Protein AF-E1QR49-F1 (afdb_monomer_lite)

Organism: Vulcanisaeta distributa (strain DSM 14429 / JCM 11212 / NBRC 100878 / IC-017) (NCBI:txid572478)

Secondary structure (DSSP, 8-state):
-HHHHHHHHHHHHHHHHHHHHHHHHHHHHHHHHTTSS-HHHHHHHHHHHHHHHHHHHGGGGGGG---HHHHHHHHHHHHHHHHHHHHTT----HHHHHHHHHHHHHHHTT---TTHHHHHHHHHHHHHHHHHHHHHHHHHHHHHHTT-THHHHHHHHHHHHHHHHHHHHHIIIIIHHHHHHTTT-HHHHHHHHHHHHHHHHHHHHHHHHHHHHHS----HHHHHHHHHHHHHHHHHHHHTT----HHHHHHHHHHHHHHHTTTTT--HHHHHHHHHHHHHHHHHHHHHHHHHHHH-

Sequence (296 aa):
MAYTLVINYALAFLLSFLVSGNNLSANAGAAVGSRSIDYKYAVIIALLGYILGLWLQGTYMRANVVSGDVAMVAMAVTIVIFIVGESMRVPMSLTGSLYASLVGASLALGRMMGNAVFVLGYWLSLPIIVMLLSYILYKSLGALSRLSFRYVGIYRVLSILTVFLLSFSFGANNLGLLWALLNFSYKGLLLIIISSILGVLLIGWRTLYRLSTGLFTLGPLTSFTVQLFSFIAMEIGTIYSVPMPVTVTTSFGLVGVGAAHRFRIINLKYFNELILGFIVSIIIGLVFGYVLIRVI

Radius of gyration: 18.35 Å; chains: 1; bounding box: 49×33×56 Å

Structure (mmCIF, N/CA/C/O backbone):
data_AF-E1QR49-F1
#
_entry.id   AF-E1QR49-F1
#
loop_
_atom_site.group_PDB
_atom_site.id
_atom_site.type_symbol
_atom_site.label_atom_id
_atom_site.label_alt_id
_atom_site.label_comp_id
_atom_site.label_asym_id
_atom_site.label_entity_id
_atom_site.label_seq_id
_atom_site.pdbx_PDB_ins_code
_atom_site.Cartn_x
_atom_site.Cartn_y
_atom_site.Cartn_z
_atom_site.occupancy
_atom_site.B_iso_or_equiv
_atom_site.auth_seq_id
_atom_site.auth_comp_id
_atom_site.auth_asym_id
_atom_site.auth_atom_id
_atom_site.pdbx_PDB_model_num
ATOM 1 N N . MET A 1 1 ? -12.540 -4.187 26.904 1.00 60.25 1 MET A N 1
ATOM 2 C CA . MET A 1 1 ? -11.308 -3.426 26.578 1.00 60.25 1 MET A CA 1
ATOM 3 C C . MET A 1 1 ? -10.071 -4.308 26.394 1.00 60.25 1 MET A C 1
ATOM 5 O O . MET A 1 1 ? -9.472 -4.217 25.332 1.00 60.25 1 MET A O 1
ATOM 9 N N . ALA A 1 2 ? -9.680 -5.171 27.346 1.00 68.56 2 ALA A N 1
ATOM 10 C CA . ALA A 1 2 ? -8.466 -5.995 27.196 1.00 68.56 2 ALA A CA 1
ATOM 11 C C . ALA A 1 2 ? -8.554 -7.051 26.068 1.00 68.56 2 ALA A C 1
ATOM 13 O O . ALA A 1 2 ? -7.602 -7.213 25.309 1.00 68.56 2 ALA A O 1
ATOM 14 N N . TYR A 1 3 ? -9.706 -7.713 25.906 1.00 79.50 3 TYR A N 1
ATOM 15 C CA . TYR A 1 3 ? -9.907 -8.738 24.870 1.00 79.50 3 TYR A CA 1
ATOM 16 C C . TYR A 1 3 ? -9.809 -8.179 23.442 1.00 79.50 3 TYR A C 1
ATOM 18 O O . TYR A 1 3 ? -9.046 -8.708 22.638 1.00 79.50 3 TYR A O 1
ATOM 26 N N . THR A 1 4 ? -10.488 -7.062 23.148 1.00 86.69 4 THR A N 1
ATOM 27 C CA . THR A 1 4 ? -10.412 -6.371 21.846 1.00 86.69 4 THR A CA 1
ATOM 28 C C . THR A 1 4 ? -8.973 -6.004 21.483 1.00 86.69 4 THR A C 1
ATOM 30 O O . THR A 1 4 ? -8.562 -6.143 20.335 1.00 86.69 4 THR A O 1
ATOM 33 N N . LEU A 1 5 ? -8.175 -5.574 22.467 1.00 90.44 5 LEU A N 1
ATOM 34 C CA . LEU A 1 5 ? -6.773 -5.232 22.245 1.00 90.44 5 LEU A CA 1
ATOM 35 C C . LEU A 1 5 ? -5.961 -6.457 21.808 1.00 90.44 5 LEU A C 1
ATOM 37 O O . LEU A 1 5 ? -5.257 -6.387 20.807 1.00 90.44 5 LEU A O 1
ATOM 41 N N . VAL A 1 6 ? -6.072 -7.581 22.521 1.00 94.06 6 VAL A N 1
ATOM 42 C CA . VAL A 1 6 ? -5.343 -8.815 22.176 1.00 94.06 6 VAL A CA 1
ATOM 43 C C . VAL A 1 6 ? -5.749 -9.323 20.790 1.00 94.06 6 VAL A C 1
ATOM 45 O O . VAL A 1 6 ? -4.881 -9.655 19.982 1.00 94.06 6 VAL A O 1
ATOM 48 N N . ILE A 1 7 ? -7.051 -9.311 20.485 1.00 96.25 7 ILE A N 1
ATOM 49 C CA . ILE A 1 7 ? -7.573 -9.711 19.173 1.00 96.25 7 ILE A CA 1
ATOM 50 C C . ILE A 1 7 ? -7.008 -8.807 18.072 1.00 96.25 7 ILE A C 1
ATOM 52 O O . ILE A 1 7 ? -6.520 -9.313 17.065 1.00 96.25 7 ILE A O 1
ATOM 56 N N . ASN A 1 8 ? -6.985 -7.488 18.276 1.00 97.38 8 ASN A N 1
ATOM 57 C CA . ASN A 1 8 ? -6.434 -6.552 17.297 1.00 97.38 8 ASN A CA 1
ATOM 58 C C . ASN A 1 8 ? -4.958 -6.804 16.994 1.00 97.38 8 ASN A C 1
ATOM 60 O O . ASN A 1 8 ? -4.566 -6.714 15.837 1.00 97.38 8 ASN A O 1
ATOM 64 N N . TYR A 1 9 ? -4.142 -7.158 17.988 1.00 98.12 9 TYR A N 1
ATOM 65 C CA . TYR A 1 9 ? -2.735 -7.491 17.744 1.00 98.12 9 TYR A CA 1
ATOM 66 C C . TYR A 1 9 ? -2.589 -8.791 16.943 1.00 98.12 9 TYR A C 1
ATOM 68 O O . TYR A 1 9 ? -1.757 -8.855 16.039 1.00 98.12 9 TYR A O 1
ATOM 76 N N . ALA A 1 10 ? -3.411 -9.806 17.225 1.00 98.25 10 ALA A N 1
ATOM 77 C CA . ALA A 1 10 ? -3.406 -11.059 16.471 1.00 98.25 10 ALA A CA 1
ATOM 78 C C . ALA A 1 10 ? -3.867 -10.860 15.015 1.00 98.25 10 ALA A C 1
ATOM 80 O O . ALA A 1 10 ? -3.220 -11.342 14.084 1.00 98.25 10 ALA A O 1
ATOM 81 N N . LEU A 1 11 ? -4.948 -10.103 14.809 1.00 98.44 11 LEU A N 1
ATOM 82 C CA . LEU A 1 11 ? -5.451 -9.762 13.478 1.00 98.44 11 LEU A CA 1
ATOM 83 C C . LEU A 1 11 ? -4.454 -8.896 12.709 1.00 98.44 11 LEU A C 1
ATOM 85 O O . LEU A 1 11 ? -4.194 -9.173 11.541 1.00 98.44 11 LEU A O 1
ATOM 89 N N . ALA A 1 12 ? -3.851 -7.898 13.360 1.00 98.38 12 ALA A N 1
ATOM 90 C CA . ALA A 1 12 ? -2.828 -7.064 12.747 1.00 98.38 12 ALA A CA 1
ATOM 91 C C . ALA A 1 12 ? -1.619 -7.897 12.319 1.00 98.38 12 ALA A C 1
ATOM 93 O O . ALA A 1 12 ? -1.171 -7.715 11.198 1.00 98.38 12 ALA A O 1
ATOM 94 N N . PHE A 1 13 ? -1.151 -8.841 13.150 1.00 98.56 13 PHE A N 1
ATOM 95 C CA . PHE A 1 13 ? -0.048 -9.751 12.810 1.00 98.56 13 PHE A CA 1
ATOM 96 C C . PHE A 1 13 ? -0.357 -10.565 11.554 1.00 98.56 13 PHE A C 1
ATOM 98 O O . PHE A 1 13 ? 0.468 -10.655 10.645 1.00 98.56 13 PHE A O 1
ATOM 105 N N . LEU A 1 14 ? -1.546 -11.171 11.504 1.00 98.31 14 LEU A N 1
ATOM 106 C CA . LEU A 1 14 ? -1.952 -11.977 10.359 1.00 98.31 14 LEU A CA 1
ATOM 107 C C . LEU A 1 14 ? -2.101 -11.104 9.110 1.00 98.31 14 LEU A C 1
ATOM 109 O O . LEU A 1 14 ? -1.656 -11.482 8.029 1.00 98.31 14 LEU A O 1
ATOM 113 N N . LEU A 1 15 ? -2.691 -9.920 9.249 1.00 97.88 15 LEU A N 1
ATOM 114 C CA . LEU A 1 15 ? -2.950 -9.049 8.117 1.00 97.88 15 LEU A CA 1
ATOM 115 C C . LEU A 1 15 ? -1.670 -8.417 7.559 1.00 97.88 15 LEU A C 1
ATOM 117 O O . LEU A 1 15 ? -1.510 -8.402 6.344 1.00 97.88 15 LEU A O 1
ATOM 121 N N . SER A 1 16 ? -0.729 -7.964 8.392 1.00 98.19 16 SER A N 1
ATOM 122 C CA . SER A 1 16 ? 0.584 -7.490 7.922 1.00 98.19 16 SER A CA 1
ATOM 123 C C . SER A 1 16 ? 1.384 -8.613 7.269 1.00 98.19 16 SER A C 1
ATOM 125 O O . SER A 1 16 ? 1.978 -8.392 6.218 1.00 98.19 16 SER A O 1
ATOM 127 N N . PHE A 1 17 ? 1.336 -9.835 7.809 1.00 98.00 17 PHE A N 1
ATOM 128 C CA . PHE A 1 17 ? 1.927 -11.009 7.162 1.00 98.00 17 PHE A CA 1
ATOM 129 C C . PHE A 1 17 ? 1.379 -11.207 5.736 1.00 98.00 17 PHE A C 1
ATOM 131 O O . PHE A 1 17 ? 2.149 -11.337 4.779 1.00 98.00 17 PHE A O 1
ATOM 138 N N . LEU A 1 18 ? 0.051 -11.183 5.577 1.00 96.12 18 LEU A N 1
ATOM 139 C CA . LEU A 1 18 ? -0.606 -11.360 4.280 1.00 96.12 18 LEU A CA 1
ATOM 140 C C . LEU A 1 18 ? -0.318 -10.195 3.323 1.00 96.12 18 LEU A C 1
ATOM 142 O O . LEU A 1 18 ? 0.046 -10.435 2.174 1.00 96.12 18 LEU A O 1
ATOM 146 N N . VAL A 1 19 ? -0.431 -8.950 3.794 1.00 95.75 19 VAL A N 1
ATOM 147 C CA . VAL A 1 19 ? -0.199 -7.723 3.011 1.00 95.75 19 VAL A CA 1
ATOM 148 C C . VAL A 1 19 ? 1.241 -7.665 2.507 1.00 95.75 19 VAL A C 1
ATOM 150 O O . VAL A 1 19 ? 1.476 -7.550 1.305 1.00 95.75 19 VAL A O 1
ATOM 153 N N . SER A 1 20 ? 2.232 -7.819 3.384 1.00 96.12 20 SER A N 1
ATOM 154 C CA . SER A 1 20 ? 3.641 -7.726 2.988 1.00 96.12 20 SER A CA 1
ATOM 155 C C . SER A 1 20 ? 4.043 -8.817 2.001 1.00 96.12 20 SER A C 1
ATOM 157 O O . SER A 1 20 ? 4.729 -8.538 1.014 1.00 96.12 20 SER A O 1
ATOM 159 N N . GLY A 1 21 ? 3.595 -10.050 2.243 1.00 93.88 21 GLY A N 1
ATOM 160 C CA . GLY A 1 21 ? 3.869 -11.182 1.369 1.00 93.88 21 GLY A CA 1
ATOM 161 C C . GLY A 1 21 ? 3.156 -11.090 0.018 1.00 93.88 21 GLY A C 1
ATOM 162 O O . GLY A 1 21 ? 3.759 -11.342 -1.026 1.00 93.88 21 GLY A O 1
ATOM 163 N N . ASN A 1 22 ? 1.884 -10.686 -0.001 1.00 91.75 22 ASN A N 1
ATOM 164 C CA . ASN A 1 22 ? 1.116 -10.592 -1.240 1.00 91.75 22 ASN A CA 1
ATOM 165 C C . ASN A 1 22 ? 1.646 -9.483 -2.162 1.00 91.75 22 ASN A C 1
ATOM 167 O O . ASN A 1 22 ? 1.803 -9.699 -3.366 1.00 91.75 22 ASN A O 1
ATOM 171 N N . ASN A 1 23 ? 2.007 -8.334 -1.589 1.00 92.31 23 ASN A N 1
ATOM 172 C CA . ASN A 1 23 ? 2.372 -7.139 -2.343 1.00 92.31 23 ASN A CA 1
ATOM 173 C C . ASN A 1 23 ? 3.862 -7.034 -2.719 1.00 92.31 23 ASN A C 1
ATOM 175 O O . ASN A 1 23 ? 4.209 -6.150 -3.501 1.00 92.31 23 ASN A O 1
ATOM 179 N N . LEU A 1 24 ? 4.739 -7.946 -2.269 1.00 93.00 24 LEU A N 1
ATOM 180 C CA . LEU A 1 24 ? 6.149 -7.990 -2.710 1.00 93.00 24 LEU A CA 1
ATOM 181 C C . LEU A 1 24 ? 6.272 -7.980 -4.242 1.00 93.00 24 LEU A C 1
ATOM 183 O O . LEU A 1 24 ? 7.130 -7.330 -4.833 1.00 93.00 24 LEU A O 1
ATOM 187 N N . SER A 1 25 ? 5.370 -8.707 -4.878 1.00 88.19 25 SER A N 1
ATOM 188 C CA . SER A 1 25 ? 5.205 -8.827 -6.316 1.00 88.19 25 SER A CA 1
ATOM 189 C C . SER A 1 25 ? 4.931 -7.491 -7.026 1.00 88.19 25 SER A C 1
ATOM 191 O O . SER A 1 25 ? 5.497 -7.234 -8.085 1.00 88.19 25 SER A O 1
ATOM 193 N N . ALA A 1 26 ? 4.129 -6.609 -6.430 1.00 90.06 26 ALA A N 1
ATOM 194 C CA . ALA A 1 26 ? 3.858 -5.274 -6.951 1.00 90.06 26 ALA A CA 1
ATOM 195 C C . ALA A 1 26 ? 5.065 -4.340 -6.769 1.00 90.06 26 ALA A C 1
ATOM 197 O O . ALA A 1 26 ? 5.346 -3.527 -7.645 1.00 90.06 26 ALA A O 1
ATOM 198 N N . ASN A 1 27 ? 5.797 -4.496 -5.664 1.00 92.38 27 ASN A N 1
ATOM 199 C CA . ASN A 1 27 ? 6.928 -3.636 -5.321 1.00 92.38 27 ASN A CA 1
ATOM 200 C C . ASN A 1 27 ? 8.210 -3.990 -6.088 1.00 92.38 27 ASN A C 1
ATOM 202 O O . ASN A 1 27 ? 8.926 -3.106 -6.544 1.00 92.38 27 ASN A O 1
ATOM 206 N N . ALA A 1 28 ? 8.497 -5.283 -6.252 1.00 92.12 28 ALA A N 1
ATOM 207 C CA . ALA A 1 28 ? 9.761 -5.774 -6.800 1.00 92.12 28 ALA A CA 1
ATOM 208 C C . ALA A 1 28 ? 9.608 -6.651 -8.053 1.00 92.12 28 ALA A C 1
ATOM 210 O O . ALA A 1 28 ? 10.593 -6.922 -8.745 1.00 92.12 28 ALA A O 1
ATOM 211 N N . GLY A 1 29 ? 8.392 -7.105 -8.376 1.00 88.88 29 GLY A N 1
ATOM 212 C CA . GLY A 1 29 ? 8.163 -8.067 -9.456 1.00 88.88 29 GLY A CA 1
ATOM 213 C C . GLY A 1 29 ? 8.566 -7.543 -10.831 1.00 88.88 29 GLY A C 1
ATOM 214 O O . GLY A 1 29 ? 9.073 -8.316 -11.638 1.00 88.88 29 GLY A O 1
ATOM 215 N N . ALA A 1 30 ? 8.442 -6.236 -11.080 1.00 87.12 30 ALA A N 1
ATOM 216 C CA . ALA A 1 30 ? 8.894 -5.632 -12.331 1.00 87.12 30 ALA A CA 1
ATOM 217 C C . ALA A 1 30 ? 10.429 -5.681 -12.490 1.00 87.12 30 ALA A C 1
ATOM 219 O O . ALA A 1 30 ? 10.944 -6.004 -13.565 1.00 87.12 30 ALA A O 1
ATOM 220 N N . ALA A 1 31 ? 11.173 -5.432 -11.408 1.00 89.62 31 ALA A N 1
ATOM 221 C CA . ALA A 1 31 ? 12.635 -5.460 -11.411 1.00 89.62 31 ALA A CA 1
ATOM 222 C C . ALA A 1 31 ? 13.182 -6.885 -11.545 1.00 89.62 31 ALA A C 1
ATOM 224 O O . ALA A 1 31 ? 14.134 -7.115 -12.294 1.00 89.62 31 ALA A O 1
ATOM 225 N N . VAL A 1 32 ? 12.545 -7.848 -10.874 1.00 89.25 32 VAL A N 1
ATOM 226 C CA . VAL A 1 32 ? 12.906 -9.267 -10.994 1.00 89.25 32 VAL A CA 1
ATOM 227 C C . VAL A 1 32 ? 12.515 -9.815 -12.369 1.00 89.25 32 VAL A C 1
ATOM 229 O O . VAL A 1 32 ? 13.342 -10.421 -13.047 1.00 89.25 32 VAL A O 1
ATOM 232 N N . GLY A 1 33 ? 11.293 -9.538 -12.834 1.00 83.31 33 GLY A N 1
ATOM 233 C CA . GLY A 1 33 ? 10.803 -9.964 -14.149 1.00 83.31 33 GLY A CA 1
ATOM 234 C C . GLY A 1 33 ? 11.616 -9.387 -15.309 1.00 83.31 33 GLY A C 1
ATOM 235 O O . GLY A 1 33 ? 11.792 -10.049 -16.331 1.00 83.31 33 GLY A O 1
ATOM 236 N N . SER A 1 34 ? 12.193 -8.193 -15.128 1.00 83.44 34 SER A N 1
ATOM 237 C CA . SER A 1 34 ? 13.100 -7.583 -16.107 1.00 83.44 34 SER A CA 1
ATOM 238 C C . SER A 1 34 ? 14.547 -8.056 -16.054 1.00 83.44 34 SER A C 1
ATOM 240 O O . SER A 1 34 ? 15.380 -7.564 -16.819 1.00 83.44 34 SER A O 1
ATOM 242 N N . ARG A 1 35 ? 14.872 -8.996 -15.156 1.00 85.12 35 ARG A N 1
ATOM 243 C CA . ARG A 1 35 ? 16.252 -9.427 -14.880 1.00 85.12 35 ARG A CA 1
ATOM 244 C C . ARG A 1 35 ? 17.163 -8.239 -14.548 1.00 85.12 35 ARG A C 1
ATOM 246 O O . ARG A 1 35 ? 18.351 -8.230 -14.880 1.00 85.12 35 ARG A O 1
ATOM 253 N N . SER A 1 36 ? 16.590 -7.202 -13.935 1.00 87.44 36 SER A N 1
ATOM 254 C CA . SER A 1 36 ? 17.354 -6.068 -13.421 1.00 87.44 36 SER A CA 1
ATOM 255 C C . SER A 1 36 ? 18.055 -6.440 -12.118 1.00 87.44 36 SER A C 1
ATOM 257 O O . SER A 1 36 ? 19.145 -5.945 -11.849 1.00 87.44 36 SER A O 1
ATOM 259 N N . ILE A 1 37 ? 17.438 -7.326 -11.335 1.00 90.81 37 ILE A N 1
ATOM 260 C CA . ILE A 1 37 ? 17.929 -7.800 -10.045 1.00 90.81 37 ILE A CA 1
ATOM 261 C C . ILE A 1 37 ? 17.437 -9.222 -9.778 1.00 90.81 37 ILE A C 1
ATOM 263 O O . ILE A 1 37 ? 16.315 -9.572 -10.151 1.00 90.81 37 ILE A O 1
ATOM 267 N N . ASP A 1 38 ? 18.252 -10.031 -9.105 1.00 90.00 38 ASP A N 1
ATOM 268 C CA . ASP A 1 38 ? 17.815 -11.352 -8.662 1.00 90.00 38 ASP A CA 1
ATOM 269 C C . ASP A 1 38 ? 16.849 -11.254 -7.483 1.00 90.00 38 ASP A C 1
ATOM 271 O O . ASP A 1 38 ? 16.953 -10.378 -6.620 1.00 90.00 38 ASP A O 1
ATOM 275 N N . TYR A 1 39 ? 15.953 -12.235 -7.395 1.00 86.81 39 TYR A N 1
ATOM 276 C CA . TYR A 1 39 ? 14.945 -12.336 -6.341 1.00 86.81 39 TYR A CA 1
ATOM 277 C C . TYR A 1 39 ? 15.517 -12.146 -4.928 1.00 86.81 39 TYR A C 1
ATOM 279 O O . TYR A 1 39 ? 14.959 -11.397 -4.130 1.00 86.81 39 TYR A O 1
ATOM 287 N N . LYS A 1 40 ? 16.655 -12.788 -4.630 1.00 91.00 40 LYS A N 1
ATOM 288 C CA . LYS A 1 40 ? 17.277 -12.764 -3.297 1.00 91.00 40 LYS A CA 1
ATOM 289 C C . LYS A 1 40 ? 17.589 -11.334 -2.846 1.00 91.00 40 LYS A C 1
ATOM 291 O O . LYS A 1 40 ? 17.298 -10.970 -1.712 1.00 91.00 40 LYS A O 1
ATOM 296 N N . TYR A 1 41 ? 18.129 -10.517 -3.747 1.00 94.31 41 TYR A N 1
ATOM 297 C CA . TYR A 1 41 ? 18.456 -9.123 -3.454 1.00 94.31 41 TYR A CA 1
ATOM 298 C C . TYR A 1 41 ? 17.214 -8.233 -3.483 1.00 94.31 41 TYR A C 1
ATOM 300 O O . TYR A 1 41 ? 17.093 -7.332 -2.659 1.00 94.31 41 TYR A O 1
ATOM 308 N N . ALA A 1 42 ? 16.260 -8.515 -4.373 1.00 93.06 42 ALA A N 1
ATOM 309 C CA . ALA A 1 42 ? 15.000 -7.782 -4.440 1.00 93.06 42 ALA A CA 1
ATOM 310 C C . ALA A 1 42 ? 14.205 -7.878 -3.127 1.00 93.06 42 ALA A C 1
ATOM 312 O O . ALA A 1 42 ? 13.687 -6.872 -2.651 1.00 93.06 42 ALA A O 1
ATOM 313 N N . VAL A 1 43 ? 14.174 -9.064 -2.508 1.00 94.81 43 VAL A N 1
ATOM 314 C CA . VAL A 1 43 ? 13.575 -9.293 -1.182 1.00 94.81 43 VAL A CA 1
ATOM 315 C C . VAL A 1 43 ? 14.243 -8.436 -0.112 1.00 94.81 43 VAL A C 1
ATOM 317 O O . VAL A 1 43 ? 13.548 -7.777 0.657 1.00 94.81 43 VAL A O 1
ATOM 320 N N . ILE A 1 44 ? 15.579 -8.421 -0.068 1.00 96.62 44 ILE A N 1
ATOM 321 C CA . ILE A 1 44 ? 16.333 -7.651 0.932 1.00 96.62 44 ILE A CA 1
ATOM 322 C C . ILE A 1 44 ? 16.039 -6.157 0.777 1.00 96.62 44 ILE A C 1
ATOM 324 O O . ILE A 1 44 ? 15.695 -5.494 1.751 1.00 96.62 44 ILE A O 1
ATOM 328 N N . ILE A 1 45 ? 16.118 -5.637 -0.449 1.00 97.44 45 ILE A N 1
ATOM 329 C CA . ILE A 1 45 ? 15.868 -4.220 -0.734 1.00 97.44 45 ILE A CA 1
ATOM 330 C C . ILE A 1 45 ? 14.425 -3.837 -0.392 1.00 97.44 45 ILE A C 1
ATOM 332 O O . ILE A 1 45 ? 14.201 -2.793 0.221 1.00 97.44 45 ILE A O 1
ATOM 336 N N . ALA A 1 46 ? 13.456 -4.685 -0.743 1.00 97.38 46 ALA A N 1
ATOM 337 C CA . ALA A 1 46 ? 12.057 -4.435 -0.430 1.00 97.38 46 ALA A CA 1
ATOM 338 C C . ALA A 1 46 ? 11.806 -4.414 1.082 1.00 97.38 46 ALA A C 1
ATOM 340 O O . ALA A 1 46 ? 11.164 -3.493 1.576 1.00 97.38 46 ALA A O 1
ATOM 341 N N . LEU A 1 47 ? 12.362 -5.370 1.835 1.00 98.25 47 LEU A N 1
ATOM 342 C CA . LEU A 1 47 ? 12.234 -5.400 3.295 1.00 98.25 47 LEU A CA 1
ATOM 343 C C . LEU A 1 47 ? 12.872 -4.185 3.965 1.00 98.25 47 LEU A C 1
ATOM 345 O O . LEU A 1 47 ? 12.269 -3.611 4.869 1.00 98.25 47 LEU A O 1
ATOM 349 N N . LEU A 1 48 ? 14.051 -3.761 3.504 1.00 98.50 48 LEU A N 1
ATOM 350 C CA . LEU A 1 48 ? 14.673 -2.527 3.983 1.00 98.50 48 LEU A CA 1
ATOM 351 C C . LEU A 1 48 ? 13.764 -1.320 3.729 1.00 98.50 48 LEU A C 1
ATOM 353 O O . LEU A 1 48 ? 13.555 -0.520 4.637 1.00 98.50 48 LEU A O 1
ATOM 357 N N . GLY A 1 49 ? 13.172 -1.228 2.534 1.00 98.69 49 GLY A N 1
ATOM 358 C CA . GLY A 1 49 ? 12.168 -0.214 2.218 1.00 98.69 49 GLY A CA 1
ATOM 359 C C . GLY A 1 49 ? 10.973 -0.277 3.171 1.00 98.69 49 GLY A C 1
ATOM 360 O O . GLY A 1 49 ? 10.671 0.715 3.824 1.00 98.69 49 GLY A O 1
ATOM 361 N N . TYR A 1 50 ? 10.343 -1.446 3.328 1.00 98.62 50 TYR A N 1
ATOM 362 C CA . TYR A 1 50 ? 9.160 -1.624 4.181 1.00 98.62 50 TYR A CA 1
ATOM 363 C C . TYR A 1 50 ? 9.415 -1.133 5.608 1.00 98.62 50 TYR A C 1
ATOM 365 O O . TYR A 1 50 ? 8.606 -0.391 6.161 1.00 98.62 50 TYR A O 1
ATOM 373 N N . ILE A 1 51 ? 10.543 -1.541 6.195 1.00 98.75 51 ILE A N 1
ATOM 374 C CA . ILE A 1 51 ? 10.894 -1.219 7.580 1.00 98.75 51 ILE A CA 1
ATOM 375 C C . ILE A 1 51 ? 11.187 0.274 7.725 1.00 98.75 51 ILE A C 1
ATOM 377 O O . ILE A 1 51 ? 10.633 0.917 8.615 1.00 98.75 51 ILE A O 1
ATOM 381 N N . LEU A 1 52 ? 12.025 0.837 6.849 1.00 98.75 52 LEU A N 1
ATOM 382 C CA . LEU A 1 52 ? 12.396 2.251 6.921 1.00 98.75 52 LEU A CA 1
ATOM 383 C C . LEU A 1 52 ? 11.202 3.164 6.643 1.00 98.75 52 LEU A C 1
ATOM 385 O O . LEU A 1 52 ? 11.016 4.146 7.353 1.00 98.75 52 LEU A O 1
ATOM 389 N N . GLY A 1 53 ? 10.368 2.825 5.664 1.00 98.75 53 GLY A N 1
ATOM 390 C CA . GLY A 1 53 ? 9.162 3.579 5.344 1.00 98.75 53 GLY A CA 1
ATOM 391 C C . GLY A 1 53 ? 8.156 3.571 6.484 1.00 98.75 53 GLY A C 1
ATOM 392 O O . GLY A 1 53 ? 7.678 4.625 6.904 1.00 98.75 53 GLY A O 1
ATOM 393 N N . LEU A 1 54 ? 7.886 2.390 7.048 1.00 98.81 54 LEU A N 1
ATOM 394 C CA . LEU A 1 54 ? 7.012 2.256 8.209 1.00 98.81 54 LEU A CA 1
ATOM 395 C C . LEU A 1 54 ? 7.536 3.069 9.399 1.00 98.81 54 LEU A C 1
ATOM 397 O O . LEU A 1 54 ? 6.773 3.796 10.031 1.00 98.81 54 LEU A O 1
ATOM 401 N N . TRP A 1 55 ? 8.831 2.965 9.695 1.00 98.50 55 TRP A N 1
ATOM 402 C CA . TRP A 1 55 ? 9.425 3.632 10.849 1.00 98.50 55 TRP A CA 1
ATOM 403 C C . TRP A 1 55 ? 9.484 5.157 10.695 1.00 98.50 55 TRP A C 1
ATOM 405 O O . TRP A 1 55 ? 9.165 5.872 11.643 1.00 98.50 55 TRP A O 1
ATOM 415 N N . LEU A 1 56 ? 9.859 5.657 9.514 1.00 98.56 56 LEU A N 1
ATOM 416 C CA . LEU A 1 56 ? 10.089 7.087 9.286 1.00 98.56 56 LEU A CA 1
ATOM 417 C C . LEU A 1 56 ? 8.820 7.856 8.901 1.00 98.56 56 LEU A C 1
ATOM 419 O O . LEU A 1 56 ? 8.688 9.022 9.266 1.00 98.56 56 LEU A O 1
ATOM 423 N N . GLN A 1 57 ? 7.892 7.231 8.174 1.00 98.62 57 GLN A N 1
ATOM 424 C CA . GLN A 1 57 ? 6.708 7.904 7.627 1.00 98.62 57 GLN A CA 1
ATOM 425 C C . GLN A 1 57 ? 5.376 7.211 7.952 1.00 98.62 57 GLN A C 1
ATOM 427 O O . GLN A 1 57 ? 4.321 7.760 7.643 1.00 98.62 57 GLN A O 1
ATOM 432 N N . GLY A 1 58 ? 5.369 6.050 8.617 1.00 98.50 58 GLY A N 1
ATOM 433 C CA . GLY A 1 58 ? 4.135 5.302 8.898 1.00 98.50 58 GLY A CA 1
ATOM 434 C C . GLY A 1 58 ? 3.062 6.092 9.660 1.00 98.50 58 GLY A C 1
ATOM 435 O O . GLY A 1 58 ? 1.865 5.862 9.485 1.00 98.50 58 GLY A O 1
ATOM 436 N N . THR A 1 59 ? 3.466 7.083 10.459 1.00 98.50 59 THR A N 1
ATOM 437 C CA . THR A 1 59 ? 2.556 7.974 11.200 1.00 98.50 59 THR A CA 1
ATOM 438 C C . THR A 1 59 ? 1.733 8.899 10.302 1.00 98.50 59 THR A C 1
ATOM 440 O O . THR A 1 59 ? 0.712 9.435 10.739 1.00 98.50 59 THR A O 1
ATOM 443 N N . TYR A 1 60 ? 2.100 9.056 9.027 1.00 98.56 60 TYR A N 1
ATOM 444 C CA . TYR A 1 60 ? 1.328 9.848 8.068 1.00 98.56 60 TYR A CA 1
ATOM 445 C C . TYR A 1 60 ? -0.043 9.223 7.795 1.00 98.56 60 TYR A C 1
ATOM 447 O O . TYR A 1 60 ? -0.955 9.912 7.355 1.00 98.56 60 TYR A O 1
ATOM 455 N N . MET A 1 61 ? -0.261 7.957 8.160 1.00 98.44 61 MET A N 1
ATOM 456 C CA . MET A 1 61 ? -1.560 7.284 8.072 1.00 98.44 61 MET A CA 1
ATOM 457 C C . MET A 1 61 ? -2.548 7.645 9.195 1.00 98.44 61 MET A C 1
ATOM 459 O O . MET A 1 61 ? -3.599 7.017 9.312 1.00 98.44 61 MET A O 1
ATOM 463 N N . ARG A 1 62 ? -2.265 8.688 9.988 1.00 97.38 62 ARG A N 1
ATOM 464 C CA . ARG A 1 62 ? -3.058 9.122 11.157 1.00 97.38 62 ARG A CA 1
ATOM 465 C C . ARG A 1 62 ? -4.540 9.403 10.908 1.00 97.38 62 ARG A C 1
ATOM 467 O O . ARG A 1 62 ? -5.328 9.232 11.831 1.00 97.38 62 ARG A O 1
ATOM 474 N N . ALA A 1 63 ? -4.946 9.786 9.694 1.00 96.88 63 ALA A N 1
ATOM 475 C CA . ALA A 1 63 ? -6.366 10.004 9.385 1.00 96.88 63 ALA A CA 1
ATOM 476 C C . ALA A 1 63 ? -7.208 8.711 9.424 1.00 96.88 63 ALA A C 1
ATOM 478 O O . ALA A 1 63 ? -8.431 8.774 9.355 1.00 96.88 63 ALA A O 1
ATOM 479 N N . ASN A 1 64 ? -6.555 7.549 9.531 1.00 97.44 64 ASN A N 1
ATOM 480 C CA . ASN A 1 64 ? -7.186 6.231 9.557 1.00 97.44 64 ASN A CA 1
ATOM 481 C C . ASN A 1 64 ? -7.248 5.618 10.967 1.00 97.44 64 ASN A C 1
ATOM 483 O O . ASN A 1 64 ? -7.617 4.454 11.107 1.00 97.44 64 ASN A O 1
ATOM 487 N N . VAL A 1 65 ? -6.877 6.371 12.009 1.00 97.19 65 VAL A N 1
ATOM 488 C CA . VAL A 1 65 ? -7.046 5.929 13.400 1.00 97.19 65 VAL A CA 1
ATOM 489 C C . VAL A 1 65 ? -8.540 5.855 13.720 1.00 97.19 65 VAL A C 1
ATOM 491 O O . VAL A 1 65 ? -9.282 6.815 13.521 1.00 97.19 65 VAL A O 1
ATOM 494 N N . VAL A 1 66 ? -8.977 4.705 14.228 1.00 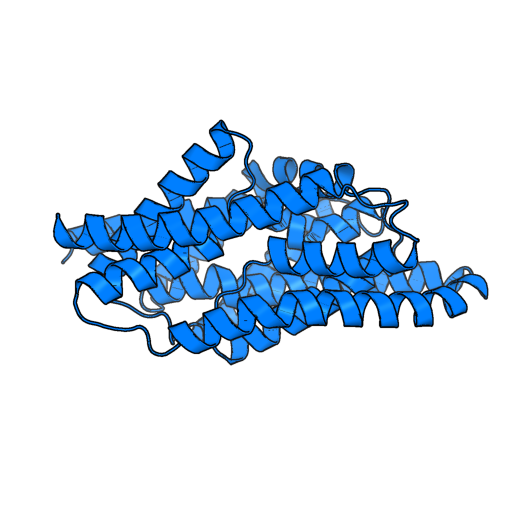96.06 66 VAL A N 1
ATOM 495 C CA . VAL A 1 66 ? -10.375 4.409 14.568 1.00 96.06 66 VAL A CA 1
ATOM 496 C C . VAL A 1 66 ? -10.461 3.723 15.934 1.00 96.06 66 VAL A C 1
ATOM 498 O O . VAL A 1 66 ? -9.443 3.361 16.527 1.00 96.06 66 VAL A O 1
ATOM 501 N N . SER A 1 67 ? -11.678 3.528 16.452 1.00 95.00 67 SER A N 1
ATOM 502 C CA . SER A 1 67 ? -11.873 2.763 17.687 1.00 95.00 67 SER A CA 1
ATOM 503 C C . SER A 1 67 ? -11.457 1.298 17.519 1.00 95.00 67 SER A C 1
ATOM 505 O O . SER A 1 67 ? -11.466 0.745 16.417 1.00 95.00 67 SER A O 1
ATOM 507 N N . GLY A 1 68 ? -11.123 0.654 18.641 1.00 94.69 68 GLY A N 1
ATOM 508 C CA . GLY A 1 68 ? -10.650 -0.730 18.653 1.00 94.69 68 GLY A CA 1
ATOM 509 C C . GLY A 1 68 ? -11.617 -1.718 17.998 1.00 94.69 68 GLY A C 1
ATOM 510 O O . GLY A 1 68 ? -11.156 -2.608 17.291 1.00 94.69 68 GLY A O 1
ATOM 511 N N . ASP A 1 69 ? -12.928 -1.538 18.172 1.00 95.12 69 ASP A N 1
ATOM 512 C CA . ASP A 1 69 ? -13.936 -2.445 17.607 1.00 95.12 69 ASP A CA 1
ATOM 513 C C . ASP A 1 69 ? -14.069 -2.280 16.084 1.00 95.12 69 ASP A C 1
ATOM 515 O O . ASP A 1 69 ? -14.161 -3.268 15.358 1.00 95.12 69 ASP A O 1
ATOM 519 N N . VAL A 1 70 ? -13.975 -1.044 15.575 1.00 97.00 70 VAL A N 1
ATOM 520 C CA . VAL A 1 70 ? -13.963 -0.765 14.126 1.00 97.00 70 VAL A CA 1
ATOM 521 C C . VAL A 1 70 ? -12.717 -1.369 13.479 1.00 97.00 70 VAL A C 1
ATOM 523 O O . VAL A 1 70 ? -12.820 -2.023 12.442 1.00 97.00 70 VAL A O 1
ATOM 526 N N . ALA A 1 71 ? -11.547 -1.199 14.105 1.00 97.50 71 ALA A N 1
ATOM 527 C CA . ALA A 1 71 ? -10.304 -1.813 13.643 1.00 97.50 71 ALA A CA 1
ATOM 528 C C . ALA A 1 71 ? -10.402 -3.349 13.625 1.00 97.50 71 ALA A C 1
ATOM 530 O O . ALA A 1 71 ? -10.023 -3.975 12.635 1.00 97.50 71 ALA A O 1
ATOM 531 N N . MET A 1 72 ? -10.955 -3.944 14.686 1.00 97.38 72 MET A N 1
ATOM 532 C CA . MET A 1 72 ? -11.144 -5.391 14.814 1.00 97.38 72 MET A CA 1
ATOM 533 C C . MET A 1 72 ? -11.998 -5.947 13.678 1.00 97.38 72 MET A C 1
ATOM 535 O O . MET A 1 72 ? -11.567 -6.860 12.972 1.00 97.38 72 MET A O 1
ATOM 539 N N . VAL A 1 73 ? -13.184 -5.365 13.469 1.00 97.31 73 VAL A N 1
ATOM 540 C CA . VAL A 1 73 ? -14.102 -5.780 12.403 1.00 97.31 73 VAL A CA 1
ATOM 541 C C . VAL A 1 73 ? -13.439 -5.621 11.041 1.00 97.31 73 VAL A C 1
ATOM 543 O O . VAL A 1 73 ? -13.446 -6.561 10.248 1.00 97.31 73 VAL A O 1
ATOM 546 N N . ALA A 1 74 ? -12.807 -4.476 10.777 1.00 98.12 74 ALA A N 1
ATOM 547 C CA . ALA A 1 74 ? -12.211 -4.219 9.475 1.00 98.12 74 ALA A CA 1
ATOM 548 C C . ALA A 1 74 ? -11.068 -5.180 9.134 1.00 98.12 74 ALA A C 1
ATOM 550 O O . ALA A 1 74 ? -11.011 -5.701 8.017 1.00 98.12 74 ALA A O 1
ATOM 551 N N . MET A 1 75 ? -10.185 -5.472 10.093 1.00 98.50 75 MET A N 1
ATOM 552 C CA . MET A 1 75 ? -9.112 -6.443 9.883 1.00 98.50 75 MET A CA 1
ATOM 553 C C . MET A 1 75 ? -9.663 -7.860 9.686 1.00 98.50 75 MET A C 1
ATOM 555 O O . MET A 1 75 ? -9.231 -8.552 8.765 1.00 98.50 75 MET A O 1
ATOM 559 N N . ALA A 1 76 ? -10.648 -8.279 10.489 1.00 97.88 76 ALA A N 1
ATOM 560 C CA . ALA A 1 76 ? -11.265 -9.599 10.369 1.00 97.88 76 ALA A CA 1
ATOM 561 C C . ALA A 1 76 ? -11.957 -9.795 9.008 1.00 97.88 76 ALA A C 1
ATOM 563 O O . ALA A 1 76 ? -11.695 -10.782 8.320 1.00 97.88 76 ALA A O 1
ATOM 564 N N . VAL A 1 77 ? -12.775 -8.826 8.580 1.00 97.81 77 VAL A N 1
ATOM 565 C CA . VAL A 1 77 ? -13.450 -8.834 7.270 1.00 97.81 77 VAL A CA 1
ATOM 566 C C . VAL A 1 77 ? -12.435 -8.936 6.138 1.00 97.81 77 VAL A C 1
ATOM 568 O O . VAL A 1 77 ? -12.586 -9.765 5.244 1.00 97.81 77 VAL A O 1
ATOM 571 N N . THR A 1 78 ? -11.367 -8.144 6.199 1.00 98.19 78 THR A N 1
ATOM 572 C CA . THR A 1 78 ? -10.301 -8.147 5.188 1.00 98.19 78 THR A CA 1
ATOM 573 C C . THR A 1 78 ? -9.638 -9.511 5.055 1.00 98.19 78 THR A C 1
ATOM 575 O O . THR A 1 78 ? -9.442 -10.000 3.942 1.00 98.19 78 THR A O 1
ATOM 578 N N . ILE A 1 79 ? -9.307 -10.146 6.184 1.00 97.62 79 ILE A N 1
ATOM 579 C CA . ILE A 1 79 ? -8.690 -11.476 6.201 1.00 97.62 79 ILE A CA 1
ATOM 580 C C . ILE A 1 79 ? -9.627 -12.503 5.556 1.00 97.62 79 ILE A C 1
ATOM 582 O O . ILE A 1 79 ? -9.183 -13.282 4.713 1.00 97.62 79 ILE A O 1
ATOM 586 N N . VAL A 1 80 ? -10.922 -12.479 5.888 1.00 96.75 80 VAL A N 1
ATOM 587 C CA . VAL A 1 80 ? -11.912 -13.394 5.295 1.00 96.75 80 VAL A CA 1
ATOM 588 C C . VAL A 1 80 ? -12.043 -13.163 3.789 1.00 96.75 80 VAL A C 1
ATOM 590 O O . VAL A 1 80 ? -11.952 -14.123 3.024 1.00 96.75 80 VAL A O 1
ATOM 593 N N . ILE A 1 81 ? -12.187 -11.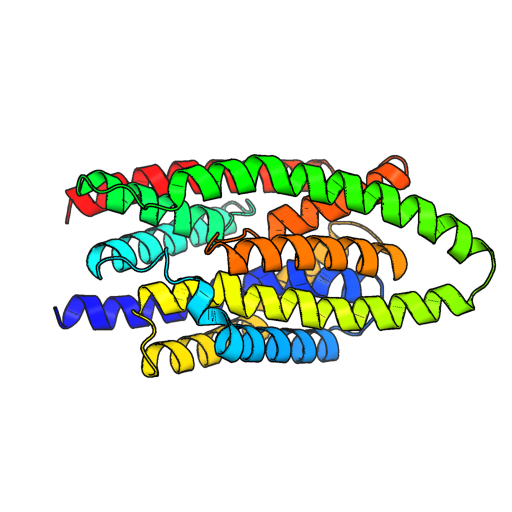907 3.349 1.00 95.38 81 ILE A N 1
ATOM 594 C CA . ILE A 1 81 ? -12.259 -11.553 1.921 1.00 95.38 81 ILE A CA 1
ATOM 595 C C . ILE A 1 81 ? -11.029 -12.073 1.179 1.00 95.38 81 ILE A C 1
ATOM 597 O O . ILE A 1 81 ? -11.157 -12.637 0.094 1.00 95.38 81 ILE A O 1
ATOM 601 N N . PHE A 1 82 ? -9.840 -11.920 1.760 1.00 93.75 82 PHE A N 1
ATOM 602 C CA . PHE A 1 82 ? -8.609 -12.390 1.142 1.00 93.75 82 PHE A CA 1
ATOM 603 C C . PHE A 1 82 ? -8.538 -13.916 1.042 1.00 93.75 82 PHE A C 1
ATOM 605 O O . PHE A 1 82 ? -8.196 -14.433 -0.018 1.00 93.75 82 PHE A O 1
ATOM 612 N N . ILE A 1 83 ? -8.887 -14.644 2.108 1.00 93.56 83 ILE A N 1
ATOM 613 C CA . ILE A 1 83 ? -8.879 -16.116 2.115 1.00 93.56 83 ILE A CA 1
ATOM 614 C C . ILE A 1 83 ? -9.864 -16.671 1.078 1.00 93.56 83 ILE A C 1
ATOM 616 O O . ILE A 1 83 ? -9.518 -17.583 0.326 1.00 93.56 83 ILE A O 1
ATOM 620 N N . VAL A 1 84 ? -11.073 -16.104 1.007 1.00 92.81 84 VAL A N 1
ATOM 621 C CA . VAL A 1 84 ? -12.090 -16.492 0.016 1.00 92.81 84 VAL A CA 1
ATOM 622 C C . VAL A 1 84 ? -11.645 -16.118 -1.401 1.00 92.81 84 VAL A C 1
ATOM 624 O O . VAL A 1 84 ? -11.764 -16.918 -2.323 1.00 92.81 84 VAL A O 1
ATOM 627 N N . GLY A 1 85 ? -11.074 -14.928 -1.586 1.00 89.12 85 GLY A N 1
ATOM 628 C CA . GLY A 1 85 ? -10.533 -14.500 -2.874 1.00 89.12 85 GLY A CA 1
ATOM 629 C C . GLY A 1 85 ? -9.432 -15.422 -3.393 1.00 89.12 85 GLY A C 1
ATOM 630 O O . GLY A 1 85 ? -9.482 -15.860 -4.541 1.00 89.12 85 GLY A O 1
ATOM 631 N N . GLU A 1 86 ? -8.468 -15.773 -2.539 1.00 86.75 86 GLU A N 1
ATOM 632 C CA . GLU A 1 86 ? -7.364 -16.665 -2.904 1.00 86.75 86 GLU A CA 1
ATOM 633 C C . GLU A 1 86 ? -7.862 -18.085 -3.220 1.00 86.75 86 GLU A C 1
ATOM 635 O O . GLU A 1 86 ? -7.382 -18.690 -4.181 1.00 86.75 86 GLU A O 1
ATOM 640 N N . SER A 1 87 ? -8.859 -18.608 -2.493 1.00 87.50 87 SER A N 1
ATOM 641 C CA . SER A 1 87 ? -9.442 -19.928 -2.791 1.00 87.50 87 SER A CA 1
ATOM 642 C C . SER A 1 87 ? -10.186 -19.947 -4.131 1.00 87.50 87 SER A C 1
ATOM 644 O O . SER A 1 87 ? -10.084 -20.917 -4.884 1.00 87.50 87 SER A O 1
ATOM 646 N N . MET A 1 88 ? -10.845 -18.839 -4.481 1.00 86.12 88 MET A N 1
ATOM 647 C CA . MET A 1 88 ? -11.489 -18.626 -5.780 1.00 86.12 88 MET A CA 1
ATOM 648 C C . MET A 1 88 ? -10.510 -18.209 -6.889 1.00 86.12 88 MET A C 1
ATOM 650 O O . MET A 1 88 ? -10.920 -18.069 -8.040 1.00 86.12 88 MET A O 1
ATOM 654 N N . ARG A 1 89 ? -9.220 -18.028 -6.569 1.00 83.38 89 ARG A N 1
ATOM 655 C CA . ARG A 1 89 ? -8.170 -17.536 -7.480 1.00 83.38 89 ARG A CA 1
ATOM 656 C C . ARG A 1 89 ? -8.472 -16.159 -8.081 1.00 83.38 89 ARG A C 1
ATOM 658 O O . ARG A 1 89 ? -8.020 -15.858 -9.183 1.00 83.38 89 ARG A O 1
ATOM 665 N N . VAL A 1 90 ? -9.207 -15.318 -7.357 1.00 82.88 90 VAL A N 1
ATOM 666 C CA . VAL A 1 90 ? -9.491 -13.940 -7.763 1.00 82.88 90 VAL A CA 1
ATOM 667 C C . VAL A 1 90 ? -8.565 -12.994 -6.987 1.00 82.88 90 VAL A C 1
ATOM 669 O O . VAL A 1 90 ? -8.558 -13.030 -5.755 1.00 82.88 90 VAL A O 1
ATOM 672 N N . PRO A 1 91 ? -7.775 -12.140 -7.664 1.00 82.19 91 PRO A N 1
ATOM 673 C CA . PRO A 1 91 ? -6.854 -11.214 -7.005 1.00 82.19 91 PRO A CA 1
ATOM 674 C C . PRO A 1 91 ? -7.616 -10.130 -6.226 1.00 82.19 91 PRO A C 1
ATOM 676 O O . PRO A 1 91 ? -8.020 -9.106 -6.774 1.00 82.19 91 PRO A O 1
ATOM 679 N N . MET A 1 92 ? -7.810 -10.353 -4.926 1.00 87.75 92 MET A N 1
ATOM 680 C CA . MET A 1 92 ? -8.456 -9.392 -4.029 1.00 87.75 92 MET A CA 1
ATOM 681 C C . MET A 1 92 ? -7.469 -8.338 -3.525 1.00 87.75 92 MET A C 1
ATOM 683 O O . MET A 1 92 ? -6.318 -8.638 -3.207 1.00 87.75 92 MET A O 1
ATOM 687 N N . SER A 1 93 ? -7.936 -7.095 -3.388 1.00 91.75 93 SER A N 1
ATOM 688 C CA . SER A 1 93 ? -7.139 -6.016 -2.803 1.00 91.75 93 SER A CA 1
ATOM 689 C C . SER A 1 93 ? -7.285 -5.990 -1.285 1.00 91.75 93 SER A C 1
ATOM 691 O O . SER A 1 93 ? -8.333 -5.607 -0.764 1.00 91.75 93 SER A O 1
ATOM 693 N N . LEU A 1 94 ? -6.217 -6.345 -0.568 1.00 94.12 94 LEU A N 1
ATOM 694 C CA . LEU A 1 94 ? -6.166 -6.272 0.898 1.00 94.12 94 LEU A CA 1
ATOM 695 C C . LEU A 1 94 ? -6.374 -4.841 1.413 1.00 94.12 94 LEU A C 1
ATOM 697 O O . LEU A 1 94 ? -7.171 -4.613 2.313 1.00 94.12 94 LEU A O 1
ATOM 701 N N . THR A 1 95 ? -5.705 -3.850 0.820 1.00 95.00 95 THR A N 1
ATOM 702 C CA . THR A 1 95 ? -5.865 -2.441 1.226 1.00 95.00 95 THR A CA 1
ATOM 703 C C . THR A 1 95 ? -7.226 -1.876 0.829 1.00 95.00 95 THR A C 1
ATOM 705 O O . THR A 1 95 ? -7.813 -1.117 1.597 1.00 95.00 95 THR A O 1
ATOM 708 N N . GLY A 1 96 ? -7.747 -2.282 -0.336 1.00 95.38 96 GLY A N 1
ATOM 709 C CA . GLY A 1 96 ? -9.085 -1.911 -0.799 1.00 95.38 96 GLY A CA 1
ATOM 710 C C . GLY A 1 96 ? -10.172 -2.386 0.162 1.00 95.38 96 GLY A C 1
ATOM 711 O O . GLY A 1 96 ? -10.955 -1.579 0.657 1.00 95.38 96 GLY A O 1
ATOM 712 N N . SER A 1 97 ? -10.164 -3.683 0.471 1.00 97.19 97 SER A N 1
ATOM 713 C CA . SER A 1 97 ? -11.105 -4.292 1.419 1.00 97.19 97 SER A CA 1
ATOM 714 C C . SER A 1 97 ? -10.950 -3.757 2.841 1.00 97.19 97 SER A C 1
ATOM 716 O O . SER A 1 97 ? -11.965 -3.447 3.463 1.00 97.19 97 SER A O 1
ATOM 718 N N . LEU A 1 98 ? -9.720 -3.559 3.332 1.00 98.38 98 LEU A N 1
ATOM 719 C CA . LEU A 1 98 ? -9.482 -3.003 4.667 1.00 98.38 98 LEU A CA 1
ATOM 720 C C . LEU A 1 98 ? -10.057 -1.609 4.818 1.00 98.38 98 LEU A C 1
ATOM 722 O O . LEU A 1 98 ? -10.854 -1.371 5.723 1.00 98.38 98 LEU A O 1
ATOM 726 N N . TYR A 1 99 ? -9.687 -0.690 3.930 1.00 97.81 99 TYR A N 1
ATOM 727 C CA . TYR A 1 99 ? -10.166 0.678 4.044 1.00 97.81 99 TYR A CA 1
ATOM 728 C C . TYR A 1 99 ? -11.679 0.774 3.831 1.00 97.81 99 TYR A C 1
ATOM 730 O O . TYR A 1 99 ? -12.365 1.448 4.596 1.00 97.81 99 TYR A O 1
ATOM 738 N N . ALA A 1 100 ? -12.229 0.040 2.860 1.00 97.69 100 ALA A N 1
ATOM 739 C CA . ALA A 1 100 ? -13.671 -0.006 2.657 1.00 97.69 100 ALA A CA 1
ATOM 740 C C . ALA A 1 100 ? -14.408 -0.561 3.884 1.00 97.69 100 ALA A C 1
ATOM 742 O O . ALA A 1 100 ? -15.443 -0.021 4.270 1.00 97.69 100 ALA A O 1
ATOM 743 N N . SER A 1 101 ? -13.852 -1.579 4.547 1.00 98.06 101 SER A N 1
ATOM 744 C CA . SER A 1 101 ? -14.422 -2.118 5.779 1.00 98.06 101 SER A CA 1
ATOM 745 C C . SER A 1 101 ? -14.299 -1.168 6.966 1.00 98.06 101 SER A C 1
ATOM 747 O O . SER A 1 101 ? -15.212 -1.146 7.789 1.00 98.06 101 SER A O 1
ATOM 749 N N . LEU A 1 102 ? -13.235 -0.359 7.054 1.00 98.19 102 LEU A N 1
ATOM 750 C CA . LEU A 1 102 ? -13.137 0.724 8.042 1.00 98.19 102 LEU A CA 1
ATOM 751 C C . LEU A 1 102 ? -14.243 1.759 7.819 1.00 98.19 102 LEU A C 1
ATOM 753 O O . LEU A 1 102 ? -14.915 2.152 8.774 1.00 98.19 102 LEU A O 1
ATOM 757 N N . VAL A 1 103 ? -14.468 2.161 6.564 1.00 97.81 103 VAL A N 1
ATOM 758 C CA . VAL A 1 103 ? -15.538 3.098 6.197 1.00 97.81 103 VAL A CA 1
ATOM 759 C C . VAL A 1 103 ? -16.904 2.504 6.537 1.00 97.81 103 VAL A C 1
ATOM 761 O O . VAL A 1 103 ? -17.681 3.147 7.237 1.00 97.81 103 VAL A O 1
ATOM 764 N N . GLY A 1 104 ? -17.182 1.268 6.116 1.00 97.69 104 GLY A N 1
ATOM 765 C CA . GLY A 1 104 ? -18.444 0.578 6.391 1.00 97.69 104 GLY A CA 1
ATOM 766 C C . GLY A 1 104 ? -18.739 0.443 7.885 1.00 97.69 104 GLY A C 1
ATOM 767 O O . GLY A 1 104 ? -19.809 0.845 8.343 1.00 97.69 104 GLY A O 1
ATOM 768 N N . ALA A 1 105 ? -17.768 -0.044 8.662 1.00 97.69 105 ALA A N 1
ATOM 769 C CA . ALA A 1 105 ? -17.908 -0.182 10.110 1.00 97.69 105 ALA A CA 1
ATOM 770 C C . ALA A 1 105 ? -18.062 1.178 10.818 1.00 97.69 105 ALA A C 1
ATOM 772 O O . ALA A 1 105 ? -18.882 1.321 11.722 1.00 97.69 105 ALA A O 1
ATOM 773 N N . SER A 1 106 ? -17.339 2.215 10.380 1.00 96.94 106 SER A N 1
ATOM 774 C CA . SER A 1 106 ? -17.512 3.569 10.927 1.00 96.94 106 SER A CA 1
ATOM 775 C C . SER A 1 106 ? -18.914 4.120 10.647 1.00 96.94 106 SER A C 1
ATOM 777 O O . SER A 1 106 ? -19.556 4.661 11.552 1.00 96.94 106 SER A O 1
ATOM 779 N N . LEU A 1 107 ? -19.416 3.938 9.419 1.00 96.56 107 LEU A N 1
ATOM 780 C CA . LEU A 1 107 ? -20.734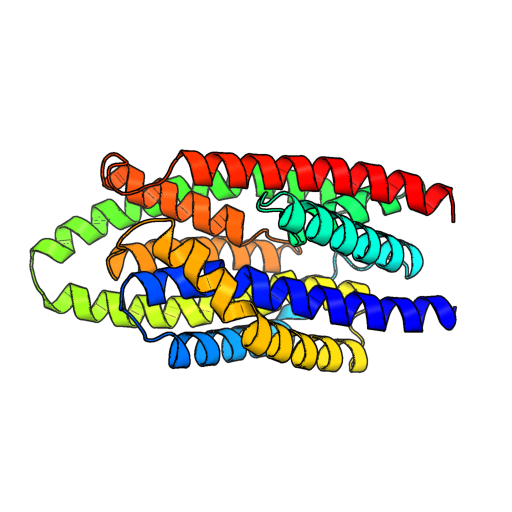 4.419 8.995 1.00 96.56 107 LEU A CA 1
ATOM 781 C C . LEU A 1 107 ? -21.866 3.779 9.796 1.00 96.56 107 LEU A C 1
ATOM 783 O O . LEU A 1 107 ? -22.832 4.455 10.148 1.00 96.56 107 LEU A O 1
ATOM 787 N N . ALA A 1 108 ? -21.748 2.496 10.129 1.00 96.62 108 ALA A N 1
ATOM 788 C CA . ALA A 1 108 ? -22.737 1.820 10.960 1.00 96.62 108 ALA A CA 1
ATOM 789 C C . ALA A 1 108 ? -22.813 2.382 12.390 1.00 96.62 108 ALA A C 1
ATOM 791 O O . ALA A 1 108 ? -23.883 2.337 12.992 1.00 96.62 108 ALA A O 1
ATOM 792 N N . LEU A 1 109 ? -21.744 3.004 12.895 1.00 95.56 109 LEU A N 1
ATOM 793 C CA . LEU A 1 109 ? -21.746 3.759 14.155 1.00 95.56 109 LEU A CA 1
ATOM 794 C C . LEU A 1 109 ? -22.176 5.230 13.986 1.00 95.56 109 LEU A C 1
ATOM 796 O O . LEU A 1 109 ? -22.011 6.030 14.907 1.00 95.56 109 LEU A O 1
ATOM 800 N N . GLY A 1 110 ? -22.695 5.613 12.815 1.00 93.75 110 GLY A N 1
ATOM 801 C CA . GLY A 1 110 ? -23.106 6.986 12.510 1.00 93.75 110 GLY A CA 1
ATOM 802 C C . GLY A 1 110 ? -21.936 7.953 12.313 1.00 93.75 110 GLY A C 1
ATOM 803 O O . GLY A 1 110 ? -22.119 9.162 12.429 1.00 93.75 110 GLY A O 1
ATOM 804 N N . ARG A 1 111 ? -20.725 7.444 12.042 1.00 92.75 111 ARG A N 1
ATOM 805 C CA . ARG A 1 111 ? -19.508 8.248 11.861 1.00 92.75 111 ARG A CA 1
ATOM 806 C C . ARG A 1 111 ? -18.979 8.105 10.440 1.00 92.75 111 ARG A C 1
ATOM 808 O O . ARG A 1 111 ? -18.854 7.001 9.923 1.00 92.75 111 ARG A O 1
ATOM 815 N N . MET A 1 112 ? -18.592 9.213 9.820 1.00 89.31 112 MET A N 1
ATOM 816 C CA . MET A 1 112 ? -17.911 9.194 8.527 1.00 89.31 112 MET A CA 1
ATOM 817 C C . MET A 1 112 ? -16.416 9.440 8.728 1.00 89.31 112 MET A C 1
ATOM 819 O O . MET A 1 112 ? -16.028 10.375 9.428 1.00 89.31 112 MET A O 1
ATOM 823 N N . MET A 1 113 ? -15.569 8.611 8.114 1.00 93.62 113 MET A N 1
ATOM 824 C CA . MET A 1 113 ? -14.127 8.866 8.101 1.00 93.62 113 MET A CA 1
ATOM 825 C C . MET A 1 113 ? -13.838 10.131 7.285 1.00 93.62 113 MET A C 1
ATOM 827 O O . MET A 1 113 ? -14.256 10.234 6.131 1.00 93.62 113 MET A O 1
ATOM 831 N N . GLY A 1 114 ? -13.102 11.082 7.866 1.00 91.44 114 GLY A N 1
ATOM 832 C CA . GLY A 1 114 ? -12.882 12.400 7.258 1.00 91.44 114 GLY A CA 1
ATOM 833 C C . GLY A 1 114 ? 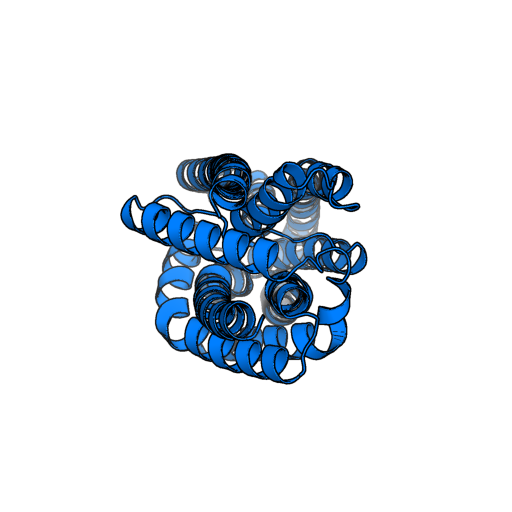-12.141 12.369 5.916 1.00 91.44 114 GLY A C 1
ATOM 834 O O . GLY A 1 114 ? -12.326 13.261 5.096 1.00 91.44 114 GLY A O 1
ATOM 835 N N . ASN A 1 115 ? -11.344 11.329 5.654 1.00 95.50 115 ASN A N 1
ATOM 836 C CA . ASN A 1 115 ? -10.625 11.156 4.391 1.00 95.50 115 ASN A CA 1
ATOM 837 C C . ASN A 1 115 ? -11.402 10.349 3.329 1.00 95.50 115 ASN A C 1
ATOM 839 O O . ASN A 1 115 ? -10.930 10.275 2.199 1.00 95.50 115 ASN A O 1
ATOM 843 N N . ALA A 1 116 ? -12.585 9.791 3.625 1.00 95.00 116 ALA A N 1
ATOM 844 C CA . ALA A 1 116 ? -13.266 8.823 2.749 1.00 95.00 116 ALA A CA 1
ATOM 845 C C . ALA A 1 116 ? -13.533 9.332 1.327 1.00 95.00 116 ALA A C 1
ATOM 847 O O . ALA A 1 116 ? -13.204 8.650 0.357 1.00 95.00 116 ALA A O 1
ATOM 848 N N . VAL A 1 117 ? -14.079 10.546 1.192 1.00 92.50 117 VAL A N 1
ATOM 849 C CA . VAL A 1 117 ? -14.362 11.154 -0.123 1.00 92.50 117 VAL A CA 1
ATOM 850 C C . VAL A 1 117 ? -13.071 11.376 -0.906 1.00 92.50 117 VAL A C 1
ATOM 852 O O . VAL A 1 117 ? -13.004 11.080 -2.099 1.00 92.50 117 VAL A O 1
ATOM 855 N N . PHE A 1 118 ? -12.029 11.857 -0.224 1.00 95.50 118 PHE A N 1
ATOM 856 C CA . PHE A 1 118 ? -10.738 12.118 -0.843 1.00 95.50 118 PHE A CA 1
ATOM 857 C C . PHE A 1 118 ? -10.058 10.822 -1.299 1.00 95.50 118 PHE A C 1
ATOM 859 O O . PHE A 1 118 ? -9.582 10.762 -2.428 1.00 95.50 118 PHE A O 1
ATOM 866 N N . VAL A 1 119 ? -10.087 9.762 -0.481 1.00 96.69 119 VAL A N 1
ATOM 867 C CA . VAL A 1 119 ? -9.556 8.440 -0.851 1.00 96.69 119 VAL A CA 1
ATOM 868 C C . VAL A 1 119 ? -10.253 7.900 -2.098 1.00 96.69 119 VAL A C 1
ATOM 870 O O . VAL A 1 119 ? -9.581 7.458 -3.027 1.00 96.69 119 VAL A O 1
ATOM 873 N N . LEU A 1 120 ? -11.584 7.986 -2.160 1.00 92.62 120 LEU A N 1
ATOM 874 C CA . LEU A 1 120 ? -12.355 7.505 -3.308 1.00 92.62 120 LEU A CA 1
ATOM 875 C C . LEU A 1 120 ? -12.021 8.291 -4.585 1.00 92.62 120 LEU A C 1
ATOM 877 O O . LEU A 1 120 ? -11.751 7.693 -5.626 1.00 92.62 120 LEU A O 1
ATOM 881 N N . GLY A 1 121 ? -11.962 9.624 -4.497 1.00 93.50 121 GLY A N 1
ATOM 882 C CA . GLY A 1 121 ? -11.550 10.475 -5.617 1.00 93.50 121 GLY A CA 1
ATOM 883 C C . GLY A 1 121 ? -10.120 10.185 -6.081 1.00 93.50 121 GLY A C 1
ATOM 884 O O . GLY A 1 121 ? -9.849 10.124 -7.283 1.00 93.50 121 GLY A O 1
ATOM 885 N N . TYR A 1 122 ? -9.210 9.933 -5.141 1.00 95.00 122 TYR A N 1
ATOM 886 C CA . TYR A 1 122 ? -7.822 9.589 -5.430 1.00 95.00 122 TYR A CA 1
ATOM 887 C C . TYR A 1 122 ? -7.707 8.222 -6.118 1.00 95.00 122 TYR A C 1
ATOM 889 O O . TYR A 1 122 ? -7.045 8.105 -7.145 1.00 95.00 122 TYR A O 1
ATOM 897 N N . TRP A 1 123 ? -8.411 7.199 -5.623 1.00 93.75 123 TRP A N 1
ATOM 898 C CA . TRP A 1 123 ? -8.422 5.856 -6.217 1.00 93.75 123 TRP A CA 1
ATOM 899 C C . TRP A 1 123 ? -9.002 5.813 -7.627 1.00 93.75 123 TRP A C 1
ATOM 901 O O . TRP A 1 123 ? -8.565 4.991 -8.428 1.00 93.75 123 TRP A O 1
ATOM 911 N N . LEU A 1 124 ? -9.961 6.681 -7.949 1.00 90.12 124 LEU A N 1
ATOM 912 C CA . LEU A 1 124 ? -10.535 6.753 -9.293 1.00 90.12 124 LEU A CA 1
ATOM 913 C C . LEU A 1 124 ? -9.635 7.515 -10.277 1.00 90.12 124 LEU A C 1
ATOM 915 O O . LEU A 1 124 ? -9.563 7.156 -11.450 1.00 90.12 124 LEU A O 1
ATOM 919 N N . SER A 1 125 ? -8.943 8.559 -9.814 1.00 91.38 125 SER A N 1
ATOM 920 C CA . SER A 1 125 ? -8.176 9.461 -10.684 1.00 91.38 125 SER A CA 1
ATOM 921 C C . SER A 1 125 ? -6.720 9.033 -10.885 1.00 91.38 125 SER A C 1
ATOM 923 O O . SER A 1 125 ? -6.228 9.006 -12.017 1.00 91.38 125 SER A O 1
ATOM 925 N N . LEU A 1 126 ? -6.011 8.675 -9.813 1.00 89.81 126 LEU A N 1
ATOM 926 C CA . LEU A 1 126 ? -4.567 8.445 -9.867 1.00 89.81 126 LEU A CA 1
ATOM 927 C C . LEU A 1 126 ? -4.131 7.257 -10.714 1.00 89.81 126 LEU A C 1
ATOM 929 O O . LEU A 1 126 ? -3.129 7.407 -11.409 1.00 89.81 126 LEU A O 1
ATOM 933 N N . PRO A 1 127 ? -4.825 6.107 -10.737 1.00 88.31 127 PRO A N 1
ATOM 934 C CA . PRO A 1 127 ? -4.405 5.017 -11.607 1.00 88.31 127 PRO A CA 1
ATOM 935 C C . PRO A 1 127 ? -4.425 5.411 -13.093 1.00 88.31 127 PRO A C 1
ATOM 937 O O . PRO A 1 127 ? -3.517 5.051 -13.841 1.00 88.31 127 PRO A O 1
ATOM 940 N N . ILE A 1 128 ? -5.383 6.243 -13.514 1.00 91.00 128 ILE A N 1
ATOM 941 C CA . ILE A 1 128 ? -5.440 6.780 -14.882 1.00 91.00 128 ILE A CA 1
ATOM 942 C C . ILE A 1 128 ? -4.253 7.715 -15.139 1.00 91.00 128 ILE A C 1
ATOM 944 O O . ILE A 1 128 ? -3.593 7.616 -16.173 1.00 91.00 128 ILE A O 1
ATOM 948 N N . ILE A 1 129 ? -3.933 8.587 -14.181 1.00 93.94 129 ILE A N 1
ATOM 949 C CA . ILE A 1 129 ? -2.780 9.493 -14.277 1.00 93.94 129 ILE A CA 1
ATOM 950 C C . ILE A 1 129 ? -1.470 8.694 -14.350 1.00 93.94 129 ILE A C 1
ATOM 952 O O . ILE A 1 129 ? -0.642 8.956 -15.219 1.00 93.94 129 ILE A O 1
ATOM 956 N N . VAL A 1 130 ? -1.299 7.675 -13.505 1.00 95.38 130 VAL A N 1
ATOM 957 C CA . VAL A 1 130 ? -0.128 6.783 -13.506 1.00 95.38 130 VAL A CA 1
ATOM 958 C C . VAL A 1 130 ? 0.016 6.069 -14.847 1.00 95.38 130 VAL A C 1
ATOM 960 O O . VAL A 1 130 ? 1.123 6.006 -15.382 1.00 95.38 130 VAL A O 1
ATOM 963 N N . MET A 1 131 ? -1.083 5.582 -15.427 1.00 94.12 131 MET A N 1
ATOM 964 C CA . MET A 1 131 ? -1.093 4.977 -16.759 1.00 94.12 131 MET A CA 1
ATOM 965 C C . MET A 1 131 ? -0.613 5.966 -17.835 1.00 94.12 131 MET A C 1
ATOM 967 O O . MET A 1 131 ? 0.281 5.642 -18.619 1.00 94.12 131 MET A O 1
ATOM 971 N N . LEU A 1 132 ? -1.157 7.188 -17.854 1.00 95.50 132 LEU A N 1
ATOM 972 C CA . LEU A 1 132 ? -0.789 8.222 -18.827 1.00 95.50 132 LEU A CA 1
ATOM 973 C C . LEU A 1 132 ? 0.676 8.655 -18.689 1.00 95.50 132 LEU A C 1
ATOM 975 O O . LEU A 1 132 ? 1.406 8.700 -19.680 1.00 95.50 132 LEU A O 1
ATOM 979 N N . LEU A 1 133 ? 1.129 8.934 -17.468 1.00 96.00 133 LEU A N 1
ATOM 980 C CA . LEU A 1 133 ? 2.507 9.349 -17.207 1.00 96.00 133 LEU A CA 1
ATOM 981 C C . LEU A 1 133 ? 3.506 8.236 -17.541 1.00 96.00 133 LEU A C 1
ATOM 983 O O . LEU A 1 133 ? 4.543 8.503 -18.153 1.00 96.00 133 LEU A O 1
ATOM 987 N N . SER A 1 134 ? 3.164 6.983 -17.226 1.00 94.31 134 SER A N 1
ATOM 988 C CA . SER A 1 134 ? 3.982 5.820 -17.585 1.00 94.31 134 SER A CA 1
ATOM 989 C C . SER A 1 134 ? 4.111 5.668 -19.100 1.00 94.31 134 SER A C 1
ATOM 991 O O . SER A 1 134 ? 5.212 5.442 -19.600 1.00 94.31 134 SER A O 1
ATOM 993 N N . TYR A 1 135 ? 3.017 5.853 -19.847 1.00 93.69 135 TYR A N 1
ATOM 994 C CA . TYR A 1 135 ? 3.039 5.856 -21.312 1.00 93.69 135 TYR A CA 1
ATOM 995 C C . TYR A 1 135 ? 3.969 6.947 -21.870 1.00 93.69 135 TYR A C 1
ATOM 997 O O . TYR A 1 135 ? 4.836 6.658 -22.702 1.00 93.69 135 TYR A O 1
ATOM 1005 N N . ILE A 1 136 ? 3.811 8.190 -21.399 1.00 94.19 136 ILE A N 1
ATOM 1006 C CA . ILE A 1 136 ? 4.584 9.344 -21.881 1.00 94.19 136 ILE A CA 1
ATOM 1007 C C . ILE A 1 136 ? 6.074 9.142 -21.599 1.00 94.19 136 ILE A C 1
ATOM 1009 O O . ILE A 1 136 ? 6.890 9.238 -22.517 1.00 94.19 136 ILE A O 1
ATOM 1013 N N . LEU A 1 137 ? 6.438 8.819 -20.354 1.00 93.50 137 LEU A N 1
ATOM 1014 C CA . LEU A 1 137 ? 7.840 8.665 -19.968 1.00 93.50 137 LEU A CA 1
ATOM 1015 C C . LEU A 1 137 ? 8.504 7.515 -20.723 1.00 93.50 137 LEU A C 1
ATOM 1017 O O . LEU A 1 137 ? 9.617 7.671 -21.228 1.00 93.50 137 LEU A O 1
ATOM 1021 N N . TYR A 1 138 ? 7.813 6.380 -20.841 1.00 91.44 138 TYR A N 1
ATOM 1022 C CA . TYR A 1 138 ? 8.350 5.228 -21.548 1.00 91.44 138 TYR A CA 1
ATOM 1023 C C . TYR A 1 138 ? 8.640 5.550 -23.014 1.00 91.44 138 TYR A C 1
ATOM 1025 O O . TYR A 1 138 ? 9.708 5.213 -23.523 1.00 91.44 138 TYR A O 1
ATOM 1033 N N . LYS A 1 139 ? 7.721 6.239 -23.701 1.00 89.50 139 LYS A N 1
ATOM 1034 C CA . LYS A 1 139 ? 7.902 6.621 -25.107 1.00 89.50 139 LYS A CA 1
ATOM 1035 C C . LYS A 1 139 ? 9.080 7.583 -25.286 1.00 89.50 139 LYS A C 1
ATOM 1037 O O . LYS A 1 139 ? 9.873 7.396 -26.209 1.00 89.50 139 LYS A O 1
ATOM 1042 N N . SER A 1 140 ? 9.221 8.557 -24.388 1.00 88.44 140 SER A N 1
ATOM 1043 C CA . SER A 1 140 ? 10.315 9.534 -24.412 1.00 88.44 140 SER A CA 1
ATOM 1044 C C . SER A 1 140 ? 11.680 8.882 -24.174 1.00 88.44 140 SER A C 1
ATOM 1046 O O . SER A 1 140 ? 12.621 9.097 -24.936 1.00 88.44 140 SER A O 1
ATOM 1048 N N . LEU A 1 141 ? 11.794 8.024 -23.156 1.00 88.31 141 LEU A N 1
ATOM 1049 C CA . LEU A 1 141 ? 13.052 7.350 -22.810 1.00 88.31 141 LEU A CA 1
ATOM 1050 C C . LEU A 1 141 ? 13.379 6.167 -23.735 1.00 88.31 141 LEU A C 1
ATOM 1052 O O . LEU A 1 141 ? 14.548 5.848 -23.971 1.00 88.31 141 LEU A O 1
ATOM 1056 N N . GLY A 1 142 ? 12.362 5.535 -24.317 1.00 80.56 142 GLY A N 1
ATOM 1057 C CA . GLY A 1 142 ? 12.526 4.456 -25.286 1.00 80.56 142 GLY A CA 1
ATOM 1058 C C . GLY A 1 142 ? 13.244 4.907 -26.559 1.00 80.56 142 GLY A C 1
ATOM 1059 O O . GLY A 1 142 ? 13.964 4.113 -27.161 1.00 80.56 142 GLY A O 1
ATOM 1060 N N . ALA A 1 143 ? 13.111 6.181 -26.946 1.00 74.25 143 ALA A N 1
ATOM 1061 C CA . ALA A 1 143 ? 13.868 6.760 -28.056 1.00 74.25 143 ALA A CA 1
ATOM 1062 C C . ALA A 1 143 ? 15.374 6.835 -27.745 1.00 74.25 143 ALA A C 1
ATOM 1064 O O . ALA A 1 143 ? 16.192 6.420 -28.562 1.00 74.25 143 ALA A O 1
ATOM 1065 N N . LEU A 1 144 ? 15.733 7.274 -26.533 1.00 71.31 144 LEU A N 1
ATOM 1066 C CA . LEU A 1 144 ? 17.123 7.373 -26.063 1.00 71.31 144 LEU A CA 1
ATOM 1067 C C . LEU A 1 144 ? 17.790 5.997 -25.930 1.00 71.31 144 LEU A C 1
ATOM 1069 O O . LEU A 1 144 ? 18.956 5.823 -26.275 1.00 71.31 144 LEU A O 1
ATOM 1073 N N . SER A 1 145 ? 17.025 4.994 -25.501 1.00 70.06 145 SER A N 1
ATOM 1074 C CA . SER A 1 145 ? 17.497 3.613 -25.320 1.00 70.06 145 SER A CA 1
ATOM 1075 C C . SER A 1 145 ? 18.028 2.971 -26.606 1.00 70.06 145 SER A C 1
ATOM 1077 O O . SER A 1 145 ? 18.864 2.074 -26.546 1.00 70.06 145 SER A O 1
ATOM 1079 N N . ARG A 1 146 ? 17.548 3.421 -27.774 1.00 69.69 146 ARG A N 1
ATOM 1080 C CA . ARG A 1 146 ? 17.981 2.920 -29.089 1.00 69.69 146 ARG A CA 1
ATOM 1081 C C . ARG A 1 146 ? 19.344 3.462 -29.515 1.00 69.69 146 ARG A C 1
ATOM 1083 O O . ARG A 1 146 ? 19.928 2.928 -30.449 1.00 69.69 146 ARG A O 1
ATOM 1090 N N . LEU A 1 147 ? 19.836 4.509 -28.850 1.00 69.19 147 LEU A N 1
ATOM 1091 C CA . LEU A 1 147 ? 21.080 5.188 -29.208 1.00 69.19 147 LEU A CA 1
ATOM 1092 C C . LEU A 1 147 ? 22.318 4.507 -28.608 1.00 69.19 147 LEU A C 1
ATOM 1094 O O . LEU A 1 147 ? 23.402 4.620 -29.168 1.00 69.19 147 LEU A O 1
ATOM 1098 N N . SER A 1 148 ? 22.192 3.820 -27.464 1.00 74.19 148 SER A N 1
ATOM 1099 C CA . SER A 1 148 ? 23.330 3.150 -26.819 1.00 74.19 148 SER A CA 1
ATOM 1100 C C . SER A 1 148 ? 22.915 2.082 -25.806 1.00 74.19 148 SER A C 1
ATOM 1102 O O . SER A 1 148 ? 22.019 2.288 -24.986 1.00 74.19 148 SER A O 1
ATOM 1104 N N . PHE A 1 149 ? 23.674 0.984 -25.757 1.00 71.94 149 PHE A N 1
ATOM 1105 C CA . PHE A 1 149 ? 23.551 -0.054 -24.727 1.00 71.94 149 PHE A CA 1
ATOM 1106 C C . PHE A 1 149 ? 23.804 0.461 -23.299 1.00 71.94 149 PHE A C 1
ATOM 1108 O O . PHE A 1 149 ? 23.307 -0.134 -22.342 1.00 71.94 149 PHE A O 1
ATOM 1115 N N . ARG A 1 150 ? 24.505 1.596 -23.127 1.00 74.50 150 ARG A N 1
ATOM 1116 C CA . ARG A 1 150 ? 24.743 2.220 -21.810 1.00 74.50 150 ARG A CA 1
ATOM 1117 C C . ARG A 1 150 ? 23.438 2.525 -21.068 1.00 74.50 150 ARG A C 1
ATOM 1119 O O . ARG A 1 150 ? 23.381 2.387 -19.846 1.00 74.50 150 ARG A O 1
ATOM 1126 N N . TYR A 1 151 ? 22.382 2.892 -21.793 1.00 80.44 151 TYR A N 1
ATOM 1127 C CA . TYR A 1 151 ? 21.090 3.222 -21.194 1.00 80.44 151 TYR A CA 1
ATOM 1128 C C . TYR A 1 151 ? 20.421 2.012 -20.531 1.00 80.44 151 TYR A C 1
ATOM 1130 O O . TYR A 1 151 ? 19.776 2.171 -19.500 1.00 80.44 151 TYR A O 1
ATOM 1138 N N . VAL A 1 152 ? 20.659 0.790 -21.024 1.00 82.25 152 VAL A N 1
ATOM 1139 C CA . VAL A 1 152 ? 20.152 -0.440 -20.389 1.00 82.25 152 VAL A CA 1
ATOM 1140 C C . VAL A 1 152 ? 20.728 -0.611 -18.980 1.00 82.25 152 VAL A C 1
ATOM 1142 O O . VAL A 1 152 ? 19.987 -0.925 -18.048 1.00 82.25 152 VAL A O 1
ATOM 1145 N N . GLY A 1 153 ? 22.030 -0.356 -18.808 1.00 86.12 153 GLY A N 1
ATOM 1146 C CA . GLY A 1 153 ? 22.685 -0.389 -17.498 1.00 86.12 153 GLY A CA 1
ATOM 1147 C C . GLY A 1 153 ? 22.146 0.683 -16.548 1.00 86.12 153 GLY A C 1
ATOM 1148 O O . GLY A 1 153 ? 21.864 0.390 -15.388 1.00 86.12 153 GLY A O 1
ATOM 1149 N N . ILE A 1 154 ? 21.916 1.898 -17.053 1.00 90.94 154 ILE A N 1
ATOM 1150 C CA . ILE A 1 154 ? 21.329 2.996 -16.269 1.00 90.94 154 ILE A CA 1
ATOM 1151 C C . ILE A 1 154 ? 19.921 2.625 -15.789 1.00 90.94 154 ILE A C 1
ATOM 1153 O O . ILE A 1 154 ? 19.640 2.720 -14.597 1.00 90.94 154 ILE A O 1
ATOM 1157 N N . TYR A 1 155 ? 19.045 2.143 -16.675 1.00 90.62 155 TYR A N 1
ATOM 1158 C CA . TYR A 1 155 ? 17.685 1.764 -16.281 1.00 90.62 155 TYR A CA 1
ATOM 1159 C C . TYR A 1 155 ? 17.650 0.569 -15.336 1.00 90.62 155 TYR A C 1
ATOM 1161 O O . TYR A 1 155 ? 16.749 0.489 -14.509 1.00 90.62 155 TYR A O 1
ATOM 1169 N N . ARG A 1 156 ? 18.635 -0.334 -15.403 1.00 91.62 156 ARG A N 1
ATOM 1170 C CA . ARG A 1 156 ? 18.785 -1.401 -14.408 1.00 91.62 156 ARG A CA 1
ATOM 1171 C C . ARG A 1 156 ? 19.040 -0.821 -13.018 1.00 91.62 156 ARG A C 1
ATOM 1173 O O . ARG A 1 156 ? 18.333 -1.182 -12.083 1.00 91.62 156 ARG A O 1
ATOM 1180 N N . VAL A 1 157 ? 19.998 0.097 -12.888 1.00 94.50 157 VAL A N 1
ATOM 1181 C CA . VAL A 1 157 ? 20.302 0.759 -11.606 1.00 94.50 157 VAL A CA 1
ATOM 1182 C C . VAL A 1 157 ? 19.095 1.547 -11.099 1.00 94.50 157 VAL A C 1
ATOM 1184 O O . VAL A 1 157 ? 18.700 1.391 -9.946 1.00 94.50 157 VAL A O 1
ATOM 1187 N N . LEU A 1 158 ? 18.459 2.333 -11.971 1.00 95.38 158 LEU A N 1
ATOM 1188 C CA . LEU A 1 158 ? 17.262 3.094 -11.615 1.00 95.38 158 LEU A CA 1
ATOM 1189 C C . LEU A 1 158 ? 16.102 2.181 -11.207 1.00 95.38 158 LEU A C 1
ATOM 1191 O O . LEU A 1 158 ? 15.422 2.473 -10.233 1.00 95.38 158 LEU A O 1
ATOM 1195 N N . SER A 1 159 ? 15.914 1.053 -11.896 1.00 93.00 159 SER A N 1
ATOM 1196 C CA . SER A 1 159 ? 14.914 0.051 -11.532 1.00 93.00 159 SER A CA 1
ATOM 1197 C C . SER A 1 159 ? 15.156 -0.496 -10.126 1.00 93.00 159 SER A C 1
ATOM 1199 O O . SER A 1 159 ? 14.195 -0.691 -9.392 1.00 93.00 159 SER A O 1
ATOM 1201 N N . ILE A 1 160 ? 16.407 -0.772 -9.748 1.00 95.31 160 ILE A N 1
ATOM 1202 C CA . ILE A 1 160 ? 16.750 -1.256 -8.402 1.00 95.31 160 ILE A CA 1
ATOM 1203 C C . ILE A 1 160 ? 16.450 -0.181 -7.355 1.00 95.31 160 ILE A C 1
ATOM 1205 O O . ILE A 1 160 ? 15.837 -0.477 -6.331 1.00 95.31 160 ILE A O 1
ATOM 1209 N N . LEU A 1 161 ? 16.823 1.071 -7.631 1.00 97.31 161 LEU A N 1
ATOM 1210 C CA . LEU A 1 161 ? 16.514 2.197 -6.752 1.00 97.31 161 LEU A CA 1
ATOM 1211 C C . LEU A 1 161 ? 15.001 2.354 -6.559 1.00 97.31 161 LEU A C 1
ATOM 1213 O O . LEU A 1 161 ? 14.536 2.541 -5.438 1.00 97.31 161 LEU A O 1
ATOM 1217 N N . THR A 1 162 ? 14.212 2.222 -7.625 1.00 96.62 162 THR A N 1
ATOM 1218 C CA . THR A 1 162 ? 12.754 2.325 -7.522 1.00 96.62 162 THR A CA 1
ATOM 1219 C C . THR A 1 162 ? 12.109 1.159 -6.773 1.00 96.62 162 THR A C 1
ATOM 1221 O O . THR A 1 162 ? 11.063 1.385 -6.175 1.00 96.62 162 THR A O 1
ATOM 1224 N N . VAL A 1 163 ? 12.732 -0.032 -6.712 1.00 96.56 163 VAL A N 1
ATOM 1225 C CA . VAL A 1 163 ? 12.258 -1.118 -5.823 1.00 96.56 163 VAL A CA 1
ATOM 1226 C C . VAL A 1 163 ? 12.299 -0.640 -4.381 1.00 96.56 163 VAL A C 1
ATOM 1228 O O . VAL A 1 163 ? 11.319 -0.798 -3.654 1.00 96.56 163 VAL A O 1
ATOM 1231 N N . PHE A 1 164 ? 13.421 -0.042 -3.970 1.00 98.44 164 PHE A N 1
ATOM 1232 C CA . PHE A 1 164 ? 13.568 0.507 -2.626 1.00 98.44 164 PHE A CA 1
ATOM 1233 C C . PHE A 1 164 ? 12.533 1.600 -2.364 1.00 98.44 164 PHE A C 1
ATOM 1235 O O . PHE A 1 164 ? 11.817 1.515 -1.374 1.00 98.44 164 PHE A O 1
ATOM 1242 N N . LEU A 1 165 ? 12.419 2.586 -3.261 1.00 98.56 165 LEU A N 1
ATOM 1243 C CA . LEU A 1 165 ? 11.517 3.728 -3.086 1.00 98.56 165 LEU A CA 1
ATOM 1244 C C . LEU A 1 165 ? 10.045 3.304 -3.011 1.00 98.56 165 LEU A C 1
ATOM 1246 O O . LEU A 1 165 ? 9.337 3.693 -2.089 1.00 98.56 165 LEU A O 1
ATOM 1250 N N . LEU A 1 166 ? 9.586 2.457 -3.933 1.00 98.25 166 LEU A N 1
ATOM 1251 C CA . LEU A 1 166 ? 8.212 1.958 -3.914 1.00 98.25 166 LEU A CA 1
ATOM 1252 C C . LEU A 1 166 ? 7.939 1.121 -2.655 1.00 98.25 166 LEU A C 1
ATOM 1254 O O . LEU A 1 166 ? 6.902 1.281 -2.017 1.00 98.25 166 LEU A O 1
ATOM 1258 N N . SER A 1 167 ? 8.892 0.278 -2.254 1.00 98.44 167 SER A N 1
ATOM 1259 C CA . SER A 1 167 ? 8.792 -0.503 -1.016 1.00 98.44 167 SER A CA 1
ATOM 1260 C C . SER A 1 167 ? 8.795 0.388 0.231 1.00 98.44 167 SER A C 1
ATOM 1262 O O . SER A 1 167 ? 8.090 0.106 1.196 1.00 98.44 167 SER A O 1
ATOM 1264 N N . PHE A 1 168 ? 9.552 1.482 0.211 1.00 98.81 168 PHE A N 1
ATOM 1265 C CA . PHE A 1 168 ? 9.551 2.492 1.259 1.00 98.81 168 PHE A CA 1
ATOM 1266 C C . PHE A 1 168 ? 8.163 3.114 1.416 1.00 98.81 168 PHE A C 1
ATOM 1268 O O . PHE A 1 168 ? 7.572 3.016 2.492 1.00 98.81 168 PHE A O 1
ATOM 1275 N N . SER A 1 169 ? 7.576 3.638 0.340 1.00 98.56 169 SER A N 1
ATOM 1276 C CA . SER A 1 169 ? 6.228 4.206 0.421 1.00 98.56 169 SER A CA 1
ATOM 1277 C C . SER A 1 169 ? 5.177 3.148 0.766 1.00 98.56 169 SER A C 1
ATOM 1279 O O . SER A 1 169 ? 4.235 3.458 1.485 1.00 98.56 169 SER A O 1
ATOM 1281 N N . PHE A 1 170 ? 5.351 1.886 0.356 1.00 98.62 170 PHE A N 1
ATOM 1282 C CA . PHE A 1 170 ? 4.486 0.780 0.787 1.00 98.62 170 PHE A CA 1
ATOM 1283 C C . PHE A 1 170 ? 4.555 0.540 2.302 1.00 98.62 170 PHE A C 1
ATOM 1285 O O . PHE A 1 170 ? 3.526 0.343 2.949 1.00 98.62 170 PHE A O 1
ATOM 1292 N N . GLY A 1 171 ? 5.753 0.584 2.890 1.00 98.69 171 GLY A N 1
ATOM 1293 C CA . GLY A 1 171 ? 5.931 0.513 4.339 1.00 98.69 171 GLY A CA 1
ATOM 1294 C C . GLY A 1 171 ? 5.239 1.670 5.057 1.00 98.69 171 GLY A C 1
ATOM 1295 O O . GLY A 1 171 ? 4.479 1.459 6.001 1.00 98.69 171 GLY A O 1
ATOM 1296 N N . ALA A 1 172 ? 5.442 2.892 4.567 1.00 98.81 172 ALA A N 1
ATOM 1297 C CA . ALA A 1 172 ? 4.823 4.088 5.127 1.00 98.81 172 ALA A CA 1
ATOM 1298 C C . ALA A 1 172 ? 3.290 4.082 4.999 1.00 98.81 172 ALA A C 1
ATOM 1300 O O . ALA A 1 172 ? 2.580 4.515 5.904 1.00 98.81 172 ALA A O 1
ATOM 1301 N N . ASN A 1 173 ? 2.770 3.563 3.889 1.00 98.69 173 ASN A N 1
ATOM 1302 C CA . ASN A 1 173 ? 1.353 3.604 3.564 1.00 98.69 173 ASN A CA 1
ATOM 1303 C C . ASN A 1 173 ? 0.597 2.379 4.092 1.00 98.69 173 ASN A C 1
ATOM 1305 O O . ASN A 1 173 ? -0.212 2.463 5.011 1.00 98.69 173 ASN A O 1
ATOM 1309 N N . ASN A 1 174 ? 0.876 1.203 3.535 1.00 98.44 174 ASN A N 1
ATOM 1310 C CA . ASN A 1 174 ? 0.095 -0.003 3.779 1.00 98.44 174 ASN A CA 1
ATOM 1311 C C . ASN A 1 174 ? 0.364 -0.567 5.177 1.00 98.44 174 ASN A C 1
ATOM 1313 O O . ASN A 1 174 ? -0.575 -0.935 5.884 1.00 98.44 174 ASN A O 1
ATOM 1317 N N . LEU A 1 175 ? 1.631 -0.606 5.602 1.00 98.69 175 LEU A N 1
ATOM 1318 C CA . LEU A 1 175 ? 1.975 -1.040 6.960 1.00 98.69 175 LEU A CA 1
ATOM 1319 C C . LEU A 1 175 ? 1.709 0.068 7.984 1.00 98.69 175 LEU A C 1
ATOM 1321 O O . LEU A 1 175 ? 1.256 -0.224 9.091 1.00 98.69 175 LEU A O 1
ATOM 1325 N N . GLY A 1 176 ? 1.904 1.336 7.604 1.00 98.69 176 GLY A N 1
ATOM 1326 C CA . GLY A 1 176 ? 1.522 2.486 8.425 1.00 98.69 176 GLY A CA 1
ATOM 1327 C C . GLY A 1 176 ? 0.023 2.523 8.730 1.00 98.69 176 GLY A C 1
ATOM 1328 O O . GLY A 1 176 ? -0.359 2.828 9.857 1.00 98.69 176 GLY A O 1
ATOM 1329 N N . LEU A 1 177 ? -0.834 2.124 7.780 1.00 98.69 177 LEU A N 1
ATOM 1330 C CA . LEU A 1 177 ? -2.271 1.962 8.008 1.00 98.69 177 LEU A CA 1
ATOM 1331 C C . LEU A 1 177 ? -2.540 0.941 9.117 1.00 98.69 177 LEU A C 1
ATOM 1333 O O . LEU A 1 177 ? -3.278 1.241 10.049 1.00 98.69 177 LEU A O 1
ATOM 1337 N N . LEU A 1 178 ? -1.918 -0.240 9.059 1.00 98.69 178 LEU A N 1
ATOM 1338 C CA . LEU A 1 178 ? -2.065 -1.258 10.107 1.00 98.69 178 LEU A CA 1
ATOM 1339 C C . LEU A 1 178 ? -1.552 -0.755 11.461 1.00 98.69 178 LEU A C 1
ATOM 1341 O O . LEU A 1 178 ? -2.144 -1.046 12.499 1.00 98.69 178 LEU A O 1
ATOM 1345 N N . TRP A 1 179 ? -0.488 0.049 11.463 1.00 98.75 179 TRP A N 1
ATOM 1346 C CA . TRP A 1 179 ? 0.034 0.653 12.683 1.00 98.75 179 TRP A CA 1
ATOM 1347 C C . TRP A 1 179 ? -0.919 1.708 13.264 1.00 98.75 179 TRP A C 1
ATOM 1349 O O . TRP A 1 179 ? -1.106 1.758 14.483 1.00 98.75 179 TRP A O 1
ATOM 1359 N N . ALA A 1 180 ? -1.598 2.479 12.409 1.00 98.50 180 ALA A N 1
ATOM 1360 C CA . ALA A 1 180 ? -2.652 3.410 12.809 1.00 98.50 180 ALA A CA 1
ATOM 1361 C C . ALA A 1 180 ? -3.831 2.686 13.486 1.00 98.50 180 ALA A C 1
ATOM 1363 O O . ALA A 1 180 ? -4.350 3.171 14.490 1.00 98.50 180 ALA A O 1
ATOM 1364 N N . LEU A 1 181 ? -4.199 1.487 13.013 1.00 98.44 181 LEU A N 1
ATOM 1365 C CA . LEU A 1 181 ? -5.236 0.648 13.641 1.00 98.44 181 LEU A CA 1
ATOM 1366 C C . LEU A 1 181 ? -4.841 0.128 15.032 1.00 98.44 181 LEU A C 1
ATOM 1368 O O . LEU A 1 181 ? -5.702 -0.217 15.840 1.00 98.44 181 LEU A O 1
ATOM 1372 N N . LEU A 1 182 ? -3.543 0.118 15.337 1.00 98.06 182 LEU A N 1
ATOM 1373 C CA . LEU A 1 182 ? -2.996 -0.164 16.665 1.00 98.06 182 LEU A CA 1
ATOM 1374 C C . LEU A 1 182 ? -2.658 1.116 17.448 1.00 98.06 182 LEU A C 1
ATOM 1376 O O . LEU A 1 182 ? -1.899 1.061 18.417 1.00 98.06 182 LEU A O 1
ATOM 1380 N N . ASN A 1 183 ? -3.225 2.261 17.050 1.00 97.44 183 ASN A N 1
ATOM 1381 C CA . ASN A 1 183 ? -3.016 3.577 17.664 1.00 97.44 183 ASN A CA 1
ATOM 1382 C C . ASN A 1 183 ? -1.536 3.982 17.747 1.00 97.44 183 ASN A C 1
ATOM 1384 O O . ASN A 1 183 ? -1.099 4.567 18.736 1.00 97.44 183 ASN A O 1
ATOM 1388 N N . PHE A 1 184 ? -0.750 3.626 16.730 1.00 98.12 184 PHE A N 1
ATOM 1389 C CA . PHE A 1 184 ? 0.686 3.899 16.667 1.00 98.12 184 PHE A CA 1
ATOM 1390 C C . PHE A 1 184 ? 1.487 3.376 17.873 1.00 98.12 184 PHE A C 1
ATOM 1392 O O . PHE A 1 184 ? 2.535 3.914 18.230 1.00 98.12 184 PHE A O 1
ATOM 1399 N N . SER A 1 185 ? 1.029 2.293 18.510 1.00 97.69 185 SER A N 1
ATOM 1400 C CA . SER A 1 185 ? 1.735 1.720 19.655 1.00 97.69 185 SER A CA 1
ATOM 1401 C C . SER A 1 185 ? 3.113 1.174 19.255 1.00 97.69 185 SER A C 1
ATOM 1403 O O . SER A 1 185 ? 3.275 0.547 18.206 1.00 97.69 185 SER A O 1
ATOM 1405 N N . TYR A 1 186 ? 4.119 1.339 20.116 1.00 97.88 186 TYR A N 1
ATOM 1406 C CA . TYR A 1 186 ? 5.462 0.804 19.853 1.00 97.88 186 TYR A CA 1
ATOM 1407 C C . TYR A 1 186 ? 5.470 -0.730 19.721 1.00 97.88 186 TYR A C 1
ATOM 1409 O O . TYR A 1 186 ? 6.130 -1.291 18.850 1.00 97.88 186 TYR A O 1
ATOM 1417 N N . LYS A 1 187 ? 4.669 -1.427 20.538 1.00 98.00 187 LYS A N 1
ATOM 1418 C CA . LYS A 1 187 ? 4.498 -2.885 20.428 1.00 98.00 187 LYS A CA 1
ATOM 1419 C C . LYS A 1 187 ? 3.877 -3.280 19.083 1.00 98.00 187 LYS A C 1
ATOM 1421 O O . LYS A 1 187 ? 4.290 -4.274 18.497 1.00 98.00 187 LYS A O 1
ATOM 1426 N N . GLY A 1 188 ? 2.914 -2.495 18.596 1.00 98.19 188 GLY A N 1
ATOM 1427 C CA . GLY A 1 188 ? 2.293 -2.681 17.288 1.00 98.19 188 GLY A CA 1
ATOM 1428 C C . GLY A 1 188 ? 3.286 -2.487 16.146 1.00 98.19 188 GLY A C 1
ATOM 1429 O O . GLY A 1 188 ? 3.317 -3.310 15.238 1.00 98.19 188 GLY A O 1
ATOM 1430 N N . LEU A 1 189 ? 4.156 -1.473 16.232 1.00 98.62 189 LEU A N 1
ATOM 1431 C CA . LEU A 1 189 ? 5.233 -1.243 15.263 1.00 98.62 189 LEU A CA 1
ATOM 1432 C C . LEU A 1 189 ? 6.136 -2.476 15.126 1.00 98.62 189 LEU A C 1
ATOM 1434 O O . LEU A 1 189 ? 6.323 -2.989 14.025 1.00 98.62 189 LEU A O 1
ATOM 1438 N N . LEU A 1 190 ? 6.661 -2.978 16.250 1.00 98.56 190 LEU A N 1
ATOM 1439 C CA . LEU A 1 190 ? 7.540 -4.152 16.258 1.00 98.56 190 LEU A CA 1
ATOM 1440 C C . LEU A 1 190 ? 6.833 -5.400 15.721 1.00 98.56 190 LEU A C 1
ATOM 1442 O O . LEU A 1 190 ? 7.405 -6.146 14.927 1.00 98.56 190 LEU A O 1
ATOM 1446 N N . LEU A 1 191 ? 5.576 -5.606 16.119 1.00 98.69 191 LEU A N 1
ATOM 1447 C CA . LEU A 1 191 ? 4.761 -6.720 15.649 1.00 98.69 191 LEU A CA 1
ATOM 1448 C C . LEU A 1 191 ? 4.570 -6.670 14.130 1.00 98.69 191 LEU A C 1
ATOM 1450 O O . LEU A 1 191 ? 4.753 -7.690 13.462 1.00 98.69 191 LEU A O 1
ATOM 1454 N N . ILE A 1 192 ? 4.251 -5.497 13.578 1.00 98.75 192 ILE A N 1
ATOM 1455 C CA . ILE A 1 192 ? 4.084 -5.301 12.136 1.00 98.75 192 ILE A CA 1
ATOM 1456 C C . ILE A 1 192 ? 5.410 -5.538 11.413 1.00 98.75 192 ILE A C 1
ATOM 1458 O O . ILE A 1 192 ? 5.414 -6.242 10.411 1.00 98.75 192 ILE A O 1
ATOM 1462 N N . ILE A 1 193 ? 6.544 -5.051 11.924 1.00 98.69 193 ILE A N 1
ATOM 1463 C CA . ILE A 1 193 ? 7.865 -5.314 11.323 1.00 98.69 193 ILE A CA 1
ATOM 1464 C C . ILE A 1 193 ? 8.140 -6.822 11.237 1.00 98.69 193 ILE A C 1
ATOM 1466 O O . ILE A 1 193 ? 8.444 -7.333 10.158 1.00 98.69 193 ILE A O 1
ATOM 1470 N N . ILE A 1 194 ? 7.990 -7.549 12.348 1.00 98.56 194 ILE A N 1
ATOM 1471 C CA . ILE A 1 194 ? 8.287 -8.989 12.416 1.00 98.56 194 ILE A CA 1
ATOM 1472 C C . ILE A 1 194 ? 7.383 -9.777 11.463 1.00 98.56 194 ILE A C 1
ATOM 1474 O O . ILE A 1 194 ? 7.859 -10.565 10.646 1.00 98.56 194 ILE A O 1
ATOM 1478 N N . SER A 1 195 ? 6.075 -9.545 11.534 1.00 98.44 195 SER A N 1
ATOM 1479 C CA . SER A 1 195 ? 5.095 -10.206 10.663 1.00 98.44 195 SER A CA 1
ATOM 1480 C C . SER A 1 195 ? 5.300 -9.875 9.184 1.00 98.44 195 SER A C 1
ATOM 1482 O O . SER A 1 195 ? 5.174 -10.767 8.348 1.00 98.44 195 SER A O 1
ATOM 1484 N N . SER A 1 196 ? 5.688 -8.639 8.855 1.00 98.19 196 SER A N 1
ATOM 1485 C CA . SER A 1 196 ? 6.003 -8.228 7.482 1.00 98.19 196 SER A CA 1
ATOM 1486 C C . SER A 1 196 ? 7.184 -9.013 6.918 1.00 98.19 196 SER A C 1
ATOM 1488 O O . SER A 1 196 ? 7.117 -9.512 5.793 1.00 98.19 196 SER A O 1
ATOM 1490 N N . ILE A 1 197 ? 8.253 -9.161 7.712 1.00 98.31 197 ILE A N 1
ATOM 1491 C CA . ILE A 1 197 ? 9.429 -9.962 7.349 1.00 98.31 197 ILE A CA 1
ATOM 1492 C C . ILE A 1 197 ? 9.015 -11.416 7.109 1.00 98.31 197 ILE A C 1
ATOM 1494 O O . ILE A 1 197 ? 9.328 -11.980 6.060 1.00 98.31 197 ILE A O 1
ATOM 1498 N N . LEU A 1 198 ? 8.259 -12.009 8.038 1.00 98.00 198 LEU A N 1
ATOM 1499 C CA . LEU A 1 198 ? 7.769 -13.383 7.903 1.00 98.00 198 LEU A CA 1
ATOM 1500 C C . LEU A 1 198 ? 6.896 -13.562 6.652 1.00 98.00 198 LEU A C 1
ATOM 1502 O O . LEU A 1 198 ? 7.067 -14.539 5.925 1.00 98.00 198 LEU A O 1
ATOM 1506 N N . GLY A 1 199 ? 6.007 -12.610 6.366 1.00 96.75 199 GLY A N 1
ATOM 1507 C CA . GLY A 1 199 ? 5.133 -12.627 5.192 1.00 96.75 199 GLY A CA 1
ATOM 1508 C C . GLY A 1 199 ? 5.915 -12.656 3.887 1.00 96.75 199 GLY A C 1
ATOM 1509 O O . GLY A 1 199 ? 5.708 -13.522 3.034 1.00 96.75 199 GLY A O 1
ATOM 1510 N N . VAL A 1 200 ? 6.878 -11.747 3.743 1.00 96.06 200 VAL A N 1
ATOM 1511 C CA . VAL A 1 200 ? 7.741 -11.687 2.557 1.00 96.06 200 VAL A CA 1
ATOM 1512 C C . VAL A 1 200 ? 8.545 -12.977 2.391 1.00 96.06 200 VAL A C 1
ATOM 1514 O O . VAL A 1 200 ? 8.574 -13.531 1.292 1.00 96.06 200 VAL A O 1
ATOM 1517 N N . LEU A 1 201 ? 9.165 -13.484 3.459 1.00 95.38 201 LEU A N 1
ATOM 1518 C CA . LEU A 1 201 ? 10.031 -14.663 3.377 1.00 95.38 201 LEU A CA 1
ATOM 1519 C C . LEU A 1 201 ? 9.253 -15.957 3.093 1.00 95.38 201 LEU A C 1
ATOM 1521 O O . LEU A 1 201 ? 9.715 -16.782 2.306 1.00 95.38 201 LEU A O 1
ATOM 1525 N N . LEU A 1 202 ? 8.076 -16.139 3.701 1.00 94.19 202 LEU A N 1
ATOM 1526 C CA . LEU A 1 202 ? 7.330 -17.399 3.621 1.00 94.19 202 LEU A CA 1
ATOM 1527 C C . LEU A 1 202 ? 6.409 -17.488 2.400 1.00 94.19 202 LEU A C 1
ATOM 1529 O O . LEU A 1 202 ? 6.320 -18.552 1.781 1.00 94.19 202 LEU A O 1
ATOM 1533 N N . ILE A 1 203 ? 5.733 -16.393 2.033 1.00 91.25 203 ILE A N 1
ATOM 1534 C CA . ILE A 1 203 ? 4.742 -16.402 0.941 1.00 91.25 203 ILE A CA 1
ATOM 1535 C C . ILE A 1 203 ? 5.081 -15.457 -0.221 1.00 91.25 203 ILE A C 1
ATOM 1537 O O . ILE A 1 203 ? 4.511 -15.614 -1.302 1.00 91.25 203 ILE A O 1
ATOM 1541 N N . GLY A 1 204 ? 6.036 -14.533 -0.058 1.00 85.00 204 GLY A N 1
ATOM 1542 C CA . GLY A 1 204 ? 6.383 -13.540 -1.083 1.00 85.00 204 GLY A CA 1
ATOM 1543 C C . GLY A 1 204 ? 6.933 -14.126 -2.387 1.00 85.00 204 GLY A C 1
ATOM 1544 O O . GLY A 1 204 ? 6.689 -13.585 -3.466 1.00 85.00 204 GLY A O 1
ATOM 1545 N N . TRP A 1 205 ? 7.609 -15.276 -2.334 1.00 78.81 205 TRP A N 1
ATOM 1546 C CA . TRP A 1 205 ? 8.108 -15.945 -3.543 1.00 78.81 205 TRP A CA 1
ATOM 1547 C C . TRP A 1 205 ? 6.974 -16.414 -4.470 1.00 78.81 205 TRP A C 1
ATOM 1549 O O . TRP A 1 205 ? 7.105 -16.341 -5.693 1.00 78.81 205 TRP A O 1
ATOM 1559 N N . ARG A 1 206 ? 5.837 -16.856 -3.905 1.00 74.62 206 ARG A N 1
ATOM 1560 C CA . ARG A 1 206 ? 4.681 -17.352 -4.674 1.00 74.62 206 ARG A CA 1
ATOM 1561 C C . ARG A 1 206 ? 4.010 -16.228 -5.454 1.00 74.62 206 ARG A C 1
ATOM 1563 O O . ARG A 1 206 ? 3.649 -16.402 -6.616 1.00 74.62 206 ARG A O 1
ATOM 1570 N N . THR A 1 207 ? 3.838 -15.076 -4.813 1.00 67.38 207 THR A N 1
ATOM 1571 C CA . THR A 1 207 ? 3.156 -13.915 -5.400 1.00 67.38 207 THR A CA 1
ATOM 1572 C C . THR A 1 207 ? 4.033 -13.218 -6.428 1.00 67.38 207 THR A C 1
ATOM 1574 O O . THR A 1 207 ? 3.541 -12.814 -7.483 1.00 67.38 207 THR A O 1
ATOM 1577 N N . LEU A 1 208 ? 5.341 -13.128 -6.170 1.00 69.88 208 LEU A N 1
ATOM 1578 C CA . LEU A 1 208 ? 6.285 -12.508 -7.092 1.00 69.88 208 LEU A CA 1
ATOM 1579 C C . LEU A 1 208 ? 6.339 -13.255 -8.423 1.00 69.88 208 LEU A C 1
ATOM 1581 O O . LEU A 1 208 ? 6.360 -12.607 -9.469 1.00 69.88 208 LEU A O 1
ATOM 1585 N N . TYR A 1 209 ? 6.258 -14.588 -8.411 1.00 62.34 209 TYR A N 1
ATOM 1586 C CA . TYR A 1 209 ? 6.189 -15.366 -9.646 1.00 62.34 209 TYR A CA 1
ATOM 1587 C C . TYR A 1 209 ? 4.920 -15.023 -10.444 1.00 62.34 209 TYR A C 1
ATOM 1589 O O . TYR A 1 209 ? 5.023 -14.679 -11.611 1.00 62.34 209 TYR A O 1
ATOM 1597 N N . ARG A 1 210 ? 3.737 -14.964 -9.811 1.00 61.28 210 ARG A N 1
ATOM 1598 C CA . ARG A 1 210 ? 2.459 -14.695 -10.508 1.00 61.28 210 ARG A CA 1
ATOM 1599 C C . ARG A 1 210 ? 2.430 -13.363 -11.272 1.00 61.28 210 ARG A C 1
ATOM 1601 O O . ARG A 1 210 ? 1.980 -13.342 -12.413 1.00 61.28 210 ARG A O 1
ATOM 1608 N N . LEU A 1 211 ? 2.926 -12.269 -10.686 1.00 56.56 211 LEU A N 1
ATOM 1609 C CA . LEU A 1 211 ? 2.972 -10.964 -11.369 1.00 56.56 211 LEU A CA 1
ATOM 1610 C C . LEU A 1 211 ? 4.166 -10.830 -12.323 1.00 56.56 211 LEU A C 1
ATOM 1612 O O . 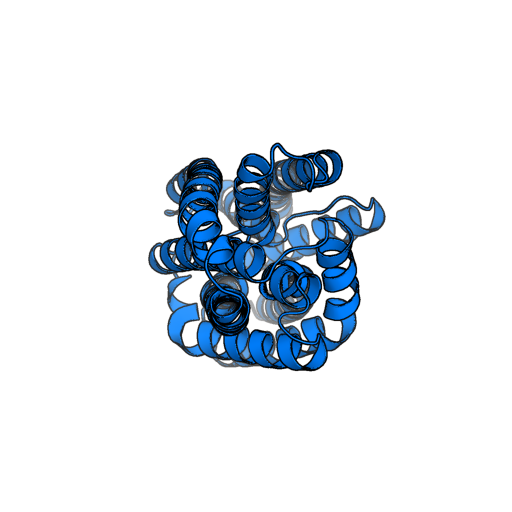LEU A 1 211 ? 4.011 -10.245 -13.390 1.00 56.56 211 LEU A O 1
ATOM 1616 N N . SER A 1 212 ? 5.337 -11.385 -11.987 1.00 53.50 212 SER A N 1
ATOM 1617 C CA . SER A 1 212 ? 6.522 -11.276 -12.854 1.00 53.50 212 SER A CA 1
ATOM 1618 C C . SER A 1 212 ? 6.460 -12.188 -14.085 1.00 53.50 212 SER A C 1
ATOM 1620 O O . SER A 1 212 ? 6.977 -11.813 -15.134 1.00 53.50 212 SER A O 1
ATOM 1622 N N . THR A 1 213 ? 5.792 -13.347 -14.005 1.00 52.59 213 THR A N 1
ATOM 1623 C CA . THR A 1 213 ? 5.589 -14.249 -15.152 1.00 52.59 213 THR A CA 1
ATOM 1624 C C . THR A 1 213 ? 4.243 -14.051 -15.846 1.00 52.59 213 THR A C 1
ATOM 1626 O O . THR A 1 213 ? 4.124 -14.367 -17.026 1.00 52.59 213 THR A O 1
ATOM 1629 N N . GLY A 1 214 ? 3.227 -13.527 -15.150 1.00 49.22 214 GLY A N 1
ATOM 1630 C CA . GLY A 1 214 ? 1.884 -13.309 -15.703 1.00 49.22 214 GLY A CA 1
ATOM 1631 C C . GLY A 1 214 ? 1.736 -12.066 -16.591 1.00 49.22 214 GLY A C 1
ATOM 1632 O O . GLY A 1 214 ? 0.790 -12.001 -17.378 1.00 49.22 214 GLY A O 1
ATOM 1633 N N . LEU A 1 215 ? 2.659 -11.095 -16.492 1.00 50.91 215 LEU A N 1
ATOM 1634 C CA . LEU A 1 215 ? 2.578 -9.782 -17.157 1.00 50.91 215 LEU A CA 1
ATOM 1635 C C . LEU A 1 215 ? 3.724 -9.476 -18.148 1.00 50.91 215 LEU A C 1
ATOM 1637 O O . LEU A 1 215 ? 3.882 -8.319 -18.512 1.00 50.91 215 LEU A O 1
ATOM 1641 N N . PHE A 1 216 ? 4.407 -10.497 -18.691 1.00 54.81 216 PHE A N 1
ATOM 1642 C CA . PHE A 1 216 ? 5.412 -10.429 -19.784 1.00 54.81 216 PHE A CA 1
ATOM 1643 C C . PHE A 1 216 ? 6.864 -10.062 -19.400 1.00 54.81 216 PHE A C 1
ATOM 1645 O O . PHE A 1 216 ? 7.169 -9.631 -18.295 1.00 54.81 216 PHE A O 1
ATOM 1652 N N . THR A 1 217 ? 7.785 -10.265 -20.357 1.00 53.34 217 THR A N 1
ATOM 1653 C CA . THR A 1 217 ? 9.211 -9.895 -20.317 1.00 53.34 217 THR A CA 1
ATOM 1654 C C . THR A 1 217 ? 9.382 -8.376 -20.298 1.00 53.34 217 THR A C 1
ATOM 1656 O O . THR A 1 217 ? 9.337 -7.717 -21.339 1.00 53.34 217 THR A O 1
ATOM 1659 N N . LEU A 1 218 ? 9.572 -7.809 -19.113 1.00 66.81 218 LEU A N 1
ATOM 1660 C CA . LEU A 1 218 ? 9.772 -6.373 -18.942 1.00 66.81 218 LEU A CA 1
ATOM 1661 C C . LEU A 1 218 ? 11.239 -6.024 -19.234 1.00 66.81 218 LEU A C 1
ATOM 1663 O O . LEU A 1 218 ? 12.145 -6.737 -18.828 1.00 66.81 218 LEU A O 1
ATOM 1667 N N . GLY A 1 219 ? 11.515 -4.932 -19.942 1.00 83.25 219 GLY A N 1
ATOM 1668 C CA . GLY A 1 219 ? 12.877 -4.387 -19.988 1.00 83.25 219 GLY A CA 1
ATOM 1669 C C . GLY A 1 219 ? 13.190 -3.609 -18.701 1.00 83.25 219 GLY A C 1
ATOM 1670 O O . GLY A 1 219 ? 12.256 -3.170 -18.021 1.00 83.25 219 GLY A O 1
ATOM 1671 N N . PRO A 1 220 ? 14.468 -3.343 -18.374 1.00 87.62 220 PRO A N 1
ATOM 1672 C CA . PRO A 1 220 ? 14.822 -2.469 -17.253 1.00 87.62 220 PRO A CA 1
ATOM 1673 C C . PRO A 1 220 ? 14.148 -1.087 -17.310 1.00 87.62 220 PRO A C 1
ATOM 1675 O O . PRO A 1 220 ? 13.742 -0.564 -16.277 1.00 87.62 220 PRO A O 1
ATOM 1678 N N . LEU A 1 221 ? 13.944 -0.528 -18.513 1.00 90.38 221 LEU A N 1
ATOM 1679 C CA . LEU A 1 221 ? 13.207 0.729 -18.701 1.00 90.38 221 LEU A CA 1
ATOM 1680 C C . LEU A 1 221 ? 11.742 0.610 -18.261 1.00 90.38 221 LEU A C 1
ATOM 1682 O O . LEU A 1 221 ? 11.262 1.450 -17.509 1.00 90.38 221 LEU A O 1
ATOM 1686 N N . THR A 1 222 ? 11.041 -0.442 -18.694 1.00 89.00 222 THR A N 1
ATOM 1687 C CA . THR A 1 222 ? 9.652 -0.698 -18.286 1.00 89.00 222 THR A CA 1
ATOM 1688 C C . THR A 1 222 ? 9.552 -0.802 -16.772 1.00 89.00 222 THR A C 1
ATOM 1690 O O . THR A 1 222 ? 8.700 -0.167 -16.157 1.00 89.00 222 THR A O 1
ATOM 1693 N N . SER A 1 223 ? 10.461 -1.575 -16.180 1.00 89.94 223 SER A N 1
ATOM 1694 C CA . SER A 1 223 ? 10.519 -1.788 -14.743 1.00 89.94 223 SER A CA 1
ATOM 1695 C C . SER A 1 223 ? 10.706 -0.486 -13.968 1.00 89.94 223 SER A C 1
ATOM 1697 O O . SER A 1 223 ? 9.952 -0.213 -13.035 1.00 89.94 223 SER A O 1
ATOM 1699 N N . PHE A 1 224 ? 11.670 0.334 -14.387 1.00 93.75 224 PHE A N 1
ATOM 1700 C CA . PHE A 1 224 ? 11.907 1.654 -13.818 1.00 93.75 224 PHE A CA 1
ATOM 1701 C C . PHE A 1 224 ? 10.675 2.563 -13.945 1.00 93.75 224 PHE A C 1
ATOM 1703 O O . PHE A 1 224 ? 10.230 3.129 -12.951 1.00 93.75 224 PHE A O 1
ATOM 1710 N N . THR A 1 225 ? 10.094 2.685 -15.143 1.00 93.62 225 THR A N 1
ATOM 1711 C CA . THR A 1 225 ? 8.964 3.593 -15.394 1.00 93.62 225 THR A CA 1
ATOM 1712 C C . THR A 1 225 ? 7.739 3.246 -14.549 1.00 93.62 225 THR A C 1
ATOM 1714 O O . THR A 1 225 ? 7.163 4.130 -13.919 1.00 93.62 225 THR A O 1
ATOM 1717 N N . VAL A 1 226 ? 7.362 1.966 -14.501 1.00 92.06 226 VAL A N 1
ATOM 1718 C CA . VAL A 1 226 ? 6.200 1.498 -13.730 1.00 92.06 226 VAL A CA 1
ATOM 1719 C C . VAL A 1 226 ? 6.397 1.763 -12.242 1.00 92.06 226 VAL A C 1
ATOM 1721 O O . VAL A 1 226 ? 5.508 2.312 -11.589 1.00 92.06 226 VAL A O 1
ATOM 1724 N N . GLN A 1 227 ? 7.556 1.385 -11.700 1.00 94.38 227 GLN A N 1
ATOM 1725 C CA . GLN A 1 227 ? 7.821 1.534 -10.272 1.00 94.38 227 GLN A CA 1
ATOM 1726 C C . GLN A 1 227 ? 7.943 3.000 -9.865 1.00 94.38 227 GLN A C 1
ATOM 1728 O O . GLN A 1 227 ? 7.434 3.360 -8.811 1.00 94.38 227 GLN A O 1
ATOM 1733 N N . LEU A 1 228 ? 8.539 3.857 -10.702 1.00 96.88 228 LEU A N 1
ATOM 1734 C CA . LEU A 1 228 ? 8.665 5.287 -10.423 1.00 96.88 228 LEU A CA 1
ATOM 1735 C C . LEU A 1 228 ? 7.299 5.950 -10.215 1.00 96.88 228 LEU A C 1
ATOM 1737 O O . LEU A 1 228 ? 7.087 6.610 -9.202 1.00 96.88 228 LEU A O 1
ATOM 1741 N N . PHE A 1 229 ? 6.360 5.775 -11.148 1.00 96.62 229 PHE A N 1
ATOM 1742 C CA . PHE A 1 229 ? 5.048 6.414 -11.010 1.00 96.62 229 PHE A CA 1
ATOM 1743 C C . PHE A 1 229 ? 4.167 5.745 -9.962 1.00 96.62 229 PHE A C 1
ATOM 1745 O O . PHE A 1 229 ? 3.364 6.424 -9.327 1.00 96.62 229 PHE A O 1
ATOM 1752 N N . SER A 1 230 ? 4.360 4.448 -9.723 1.00 95.81 230 SER A N 1
ATOM 1753 C CA . SER A 1 230 ? 3.718 3.770 -8.596 1.00 95.81 230 SER A CA 1
ATOM 1754 C C . SER A 1 230 ? 4.211 4.321 -7.261 1.00 95.81 230 SER A C 1
ATOM 1756 O O . SER A 1 230 ? 3.399 4.562 -6.374 1.00 95.81 230 SER A O 1
ATOM 1758 N N . PHE A 1 231 ? 5.518 4.576 -7.143 1.00 97.69 231 PHE A N 1
ATOM 1759 C CA . PHE A 1 231 ? 6.133 5.202 -5.975 1.00 97.69 231 PHE A CA 1
ATOM 1760 C C . PHE A 1 231 ? 5.584 6.612 -5.769 1.00 97.69 231 PHE A C 1
ATOM 1762 O O . PHE A 1 231 ? 5.066 6.895 -4.699 1.00 97.69 231 PHE A O 1
ATOM 1769 N N . ILE A 1 232 ? 5.610 7.467 -6.797 1.00 97.62 232 ILE A N 1
ATOM 1770 C CA . ILE A 1 232 ? 5.112 8.849 -6.698 1.00 97.62 232 ILE A CA 1
ATOM 1771 C C . ILE A 1 232 ? 3.641 8.872 -6.261 1.00 97.62 232 ILE A C 1
ATOM 1773 O O . ILE A 1 232 ? 3.279 9.613 -5.350 1.00 97.62 232 ILE A O 1
ATOM 1777 N N . ALA A 1 233 ? 2.793 8.045 -6.878 1.00 96.69 233 ALA A N 1
ATOM 1778 C CA . ALA A 1 233 ? 1.385 7.946 -6.503 1.00 96.69 233 ALA A CA 1
ATOM 1779 C C . ALA A 1 233 ? 1.201 7.432 -5.066 1.00 96.69 233 ALA A C 1
ATOM 1781 O O . ALA A 1 233 ? 0.323 7.899 -4.346 1.00 96.69 233 ALA A O 1
ATOM 1782 N N . MET A 1 234 ? 2.025 6.480 -4.629 1.00 96.69 234 MET A N 1
ATOM 1783 C CA . MET A 1 234 ? 1.967 5.977 -3.262 1.00 96.69 234 MET A CA 1
ATOM 1784 C C . MET A 1 234 ? 2.429 7.018 -2.246 1.00 96.69 234 MET A C 1
ATOM 1786 O O . MET A 1 234 ? 1.757 7.201 -1.241 1.00 96.69 234 MET A O 1
ATOM 1790 N N . GLU A 1 235 ? 3.520 7.726 -2.525 1.00 97.62 235 GLU A N 1
ATOM 1791 C CA . GLU A 1 235 ? 4.089 8.748 -1.649 1.00 97.62 235 GLU A CA 1
ATOM 1792 C C . GLU A 1 235 ? 3.138 9.935 -1.472 1.00 97.62 235 GLU A C 1
ATOM 1794 O O . GLU A 1 235 ? 2.873 10.359 -0.349 1.00 97.62 235 GLU A O 1
ATOM 1799 N N . ILE A 1 236 ? 2.541 10.423 -2.566 1.00 97.00 236 ILE A N 1
ATOM 1800 C CA . ILE A 1 236 ? 1.499 11.454 -2.492 1.00 97.00 236 ILE A CA 1
ATOM 1801 C C . ILE A 1 236 ? 0.319 10.934 -1.657 1.00 97.00 236 ILE A C 1
ATOM 1803 O O . ILE A 1 236 ? -0.165 11.643 -0.776 1.00 97.00 236 ILE A O 1
ATOM 1807 N N . GLY A 1 237 ? -0.116 9.688 -1.877 1.00 97.19 237 GLY A N 1
ATOM 1808 C CA . GLY A 1 237 ? -1.158 9.061 -1.065 1.00 97.19 237 GLY A CA 1
ATOM 1809 C C . GLY A 1 237 ? -0.803 9.035 0.426 1.00 97.19 237 GLY A C 1
ATOM 1810 O O . GLY A 1 237 ? -1.609 9.444 1.258 1.00 97.19 237 GLY A O 1
ATOM 1811 N N . THR A 1 238 ? 0.425 8.646 0.771 1.00 98.19 238 THR A N 1
ATOM 1812 C CA . THR A 1 238 ? 0.942 8.639 2.147 1.00 98.19 238 THR A CA 1
ATOM 1813 C C . THR A 1 238 ? 0.861 10.020 2.786 1.00 98.19 238 THR A C 1
ATOM 1815 O O . THR A 1 238 ? 0.297 10.140 3.872 1.00 98.19 238 THR A O 1
ATOM 1818 N N . ILE A 1 239 ? 1.345 11.065 2.103 1.00 97.38 239 ILE A N 1
ATOM 1819 C CA . ILE A 1 239 ? 1.325 12.454 2.597 1.00 97.38 239 ILE A CA 1
ATOM 1820 C C . ILE A 1 239 ? -0.099 12.904 2.950 1.00 97.38 239 ILE A C 1
ATOM 1822 O O . ILE A 1 239 ? -0.307 13.548 3.978 1.00 97.38 239 ILE A O 1
ATOM 1826 N N . TYR A 1 240 ? -1.091 12.526 2.140 1.00 97.06 240 TYR A N 1
ATOM 1827 C CA . TYR A 1 240 ? -2.498 12.882 2.362 1.00 97.06 240 TYR A CA 1
ATOM 1828 C C . TYR A 1 240 ? -3.291 11.864 3.189 1.00 97.06 240 TYR A C 1
ATOM 1830 O O . TYR A 1 240 ? -4.522 11.891 3.216 1.00 97.06 240 TYR A O 1
ATOM 1838 N N . SER A 1 241 ? -2.607 10.953 3.874 1.00 97.88 241 SER A N 1
ATOM 1839 C CA . SER A 1 241 ? -3.234 9.900 4.663 1.00 97.88 241 SER A CA 1
ATOM 1840 C C . SER A 1 241 ? -4.186 8.972 3.868 1.00 97.88 241 SER A C 1
ATOM 1842 O O . SER A 1 241 ? -5.126 8.418 4.446 1.00 97.88 241 SER A O 1
ATOM 1844 N N . VAL A 1 242 ? -3.961 8.790 2.563 1.00 98.00 242 VAL A N 1
ATOM 1845 C CA . VAL A 1 242 ? -4.745 7.927 1.665 1.00 98.00 242 VAL A CA 1
ATOM 1846 C C . VAL A 1 242 ? -4.138 6.525 1.607 1.00 98.00 242 VAL A C 1
ATOM 1848 O O . VAL A 1 242 ? -3.018 6.379 1.116 1.00 98.00 242 VAL A O 1
ATOM 1851 N N . PRO A 1 243 ? -4.858 5.476 2.040 1.00 97.00 243 PRO A N 1
ATOM 1852 C CA . PRO A 1 243 ? -4.418 4.101 1.840 1.00 97.00 243 PRO A CA 1
ATOM 1853 C C . PRO A 1 243 ? -4.375 3.735 0.364 1.00 97.00 243 PRO A C 1
ATOM 1855 O O . PRO A 1 243 ? -5.355 3.938 -0.343 1.00 97.00 243 PRO A O 1
ATOM 1858 N N . MET A 1 244 ? -3.275 3.163 -0.114 1.00 95.00 244 MET A N 1
ATOM 1859 C CA . MET A 1 244 ? -3.048 2.935 -1.537 1.00 95.00 244 MET A CA 1
ATOM 1860 C C . MET A 1 244 ? -3.009 1.445 -1.897 1.00 95.00 244 MET A C 1
ATOM 1862 O O . MET A 1 244 ? -2.170 0.702 -1.382 1.00 95.00 244 MET A O 1
ATOM 1866 N N . PRO A 1 245 ? -3.857 0.972 -2.830 1.00 93.94 245 PRO A N 1
ATOM 1867 C CA . PRO A 1 245 ? -3.787 -0.390 -3.345 1.00 93.94 245 PRO A CA 1
ATOM 1868 C C . PRO A 1 245 ? -2.632 -0.516 -4.353 1.00 93.94 245 PRO A C 1
ATOM 1870 O O . PRO A 1 245 ? -2.842 -0.412 -5.561 1.00 93.94 245 PRO A O 1
ATOM 1873 N N . VAL A 1 246 ? -1.405 -0.761 -3.869 1.00 93.12 246 VAL A N 1
ATOM 1874 C CA . VAL A 1 246 ? -0.182 -0.769 -4.705 1.00 93.12 246 VAL A CA 1
ATOM 1875 C C . VAL A 1 246 ? -0.310 -1.622 -5.964 1.00 93.12 246 VAL A C 1
ATOM 1877 O O . VAL A 1 246 ? 0.091 -1.190 -7.036 1.00 93.12 246 VAL A O 1
ATOM 1880 N N . THR A 1 247 ? -0.930 -2.798 -5.854 1.00 91.31 247 THR A N 1
ATOM 1881 C CA . THR A 1 247 ? -1.106 -3.745 -6.961 1.00 91.31 247 THR A CA 1
ATOM 1882 C C . THR A 1 247 ? -1.976 -3.176 -8.081 1.00 91.31 247 THR A C 1
ATOM 1884 O O . THR A 1 247 ? -1.725 -3.456 -9.249 1.00 91.31 247 THR A O 1
ATOM 1887 N N . VAL A 1 248 ? -2.973 -2.349 -7.753 1.00 91.94 248 VAL A N 1
ATOM 1888 C CA . VAL A 1 248 ? -3.796 -1.651 -8.751 1.00 91.94 248 VAL A CA 1
ATOM 1889 C C . VAL A 1 248 ? -2.958 -0.568 -9.420 1.00 91.94 248 VAL A C 1
ATOM 1891 O O . VAL A 1 248 ? -2.844 -0.55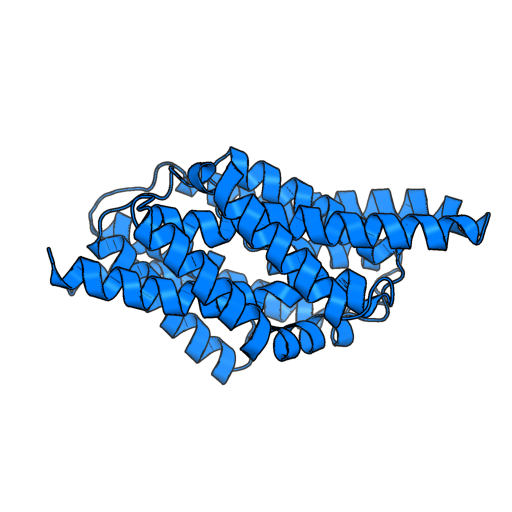0 -10.643 1.00 91.94 248 VAL A O 1
ATOM 1894 N N . THR A 1 249 ? -2.303 0.283 -8.629 1.00 92.81 249 THR A N 1
ATOM 1895 C CA . THR A 1 249 ? -1.477 1.388 -9.135 1.00 92.81 249 THR A CA 1
ATOM 1896 C C . THR A 1 249 ? -0.373 0.902 -10.078 1.00 92.81 249 THR A C 1
ATOM 1898 O O . THR A 1 249 ? -0.232 1.421 -11.187 1.00 92.81 249 THR A O 1
ATOM 1901 N N . THR A 1 250 ? 0.365 -0.139 -9.687 1.00 91.94 250 THR A N 1
ATOM 1902 C CA . THR A 1 250 ? 1.434 -0.727 -10.510 1.00 91.94 250 THR A CA 1
ATOM 1903 C C . THR A 1 250 ? 0.888 -1.380 -11.773 1.00 91.94 250 THR A C 1
ATOM 1905 O O . THR A 1 250 ? 1.488 -1.246 -12.840 1.00 91.94 250 THR A O 1
ATOM 1908 N N . SER A 1 251 ? -0.284 -2.016 -11.698 1.00 90.19 251 SER A N 1
ATOM 1909 C CA . SER A 1 251 ? -0.946 -2.608 -12.864 1.00 90.19 251 SER A CA 1
ATOM 1910 C C . SER A 1 251 ? -1.365 -1.558 -13.888 1.00 90.19 251 SER A C 1
ATOM 1912 O O . SER A 1 251 ? -1.138 -1.751 -15.079 1.00 90.19 251 SER A O 1
ATOM 1914 N N . PHE A 1 252 ? -1.898 -0.413 -13.457 1.00 92.00 252 PHE A N 1
ATOM 1915 C CA . PHE A 1 252 ? -2.179 0.700 -14.370 1.00 92.00 252 PHE A CA 1
ATOM 1916 C C . PHE A 1 252 ? -0.902 1.293 -14.982 1.00 92.00 252 PHE A C 1
ATOM 1918 O O . PHE A 1 252 ? -0.885 1.615 -16.171 1.00 92.00 252 PHE A O 1
ATOM 1925 N N . GLY A 1 253 ? 0.191 1.374 -14.217 1.00 92.06 253 GLY A N 1
ATOM 1926 C CA . GLY A 1 253 ? 1.504 1.739 -14.756 1.00 92.06 253 GLY A CA 1
ATOM 1927 C C . GLY A 1 253 ? 1.961 0.781 -15.861 1.00 92.06 253 GLY A C 1
ATOM 1928 O O . GLY A 1 253 ? 2.395 1.221 -16.928 1.00 92.06 253 GLY A O 1
ATOM 1929 N N . LEU A 1 254 ? 1.795 -0.531 -15.650 1.00 89.31 254 LEU A N 1
ATOM 1930 C CA . LEU A 1 254 ? 2.081 -1.557 -16.659 1.00 89.31 254 LEU A CA 1
ATOM 1931 C C . LEU A 1 254 ? 1.204 -1.394 -17.902 1.00 89.31 254 LEU A C 1
ATOM 1933 O O . LEU A 1 254 ? 1.734 -1.449 -19.011 1.00 89.31 254 LEU A O 1
ATOM 1937 N N . VAL A 1 255 ? -0.099 -1.133 -17.732 1.00 90.50 255 VAL A N 1
ATOM 1938 C CA . VAL A 1 255 ? -1.022 -0.813 -18.837 1.00 90.50 255 VAL A CA 1
ATOM 1939 C C . VAL A 1 255 ? -0.527 0.376 -19.651 1.00 90.50 255 VAL A C 1
ATOM 1941 O O . VAL A 1 255 ? -0.479 0.295 -20.879 1.00 90.50 255 VAL A O 1
ATOM 1944 N N . GLY A 1 256 ? -0.065 1.433 -18.986 1.00 91.44 256 GLY A N 1
ATOM 1945 C CA . GLY A 1 256 ? 0.506 2.608 -19.639 1.00 91.44 256 GLY A CA 1
ATOM 1946 C C . GLY A 1 256 ? 1.734 2.278 -20.484 1.00 91.44 256 GLY A C 1
ATOM 1947 O O . GLY A 1 256 ? 1.811 2.645 -21.659 1.00 91.44 256 GLY A O 1
ATOM 1948 N N . VAL A 1 257 ? 2.683 1.524 -19.922 1.00 89.75 257 VAL A N 1
ATOM 1949 C CA . VAL A 1 257 ? 3.881 1.118 -20.670 1.00 89.75 257 VAL A CA 1
ATOM 1950 C C . VAL A 1 257 ? 3.541 0.176 -21.822 1.00 89.75 257 VAL A C 1
ATOM 1952 O O . VAL A 1 257 ? 4.045 0.353 -22.932 1.00 89.75 257 VAL A O 1
ATOM 1955 N N . GLY A 1 258 ? 2.676 -0.818 -21.627 1.00 87.00 258 GLY A N 1
ATOM 1956 C CA . GLY A 1 258 ? 2.349 -1.711 -22.733 1.00 87.00 258 GLY A CA 1
ATOM 1957 C C . GLY A 1 258 ? 1.448 -1.068 -23.785 1.00 87.00 258 GLY A C 1
ATOM 1958 O O . GLY A 1 258 ? 1.554 -1.463 -24.943 1.00 87.00 258 GLY A O 1
ATOM 1959 N N . ALA A 1 259 ? 0.689 -0.010 -23.477 1.00 87.75 259 ALA A N 1
ATOM 1960 C CA . ALA A 1 259 ? 0.069 0.838 -24.498 1.00 87.75 259 ALA A CA 1
ATOM 1961 C C . ALA A 1 259 ? 1.128 1.455 -25.435 1.00 87.75 259 ALA A C 1
ATOM 1963 O O . ALA A 1 259 ? 0.952 1.459 -26.655 1.00 87.75 259 ALA A O 1
ATOM 1964 N N . ALA A 1 260 ? 2.290 1.866 -24.905 1.00 85.69 260 ALA A N 1
ATOM 1965 C CA . ALA A 1 260 ? 3.420 2.329 -25.722 1.00 85.69 260 ALA A CA 1
ATOM 1966 C C . ALA A 1 260 ? 4.010 1.215 -26.614 1.00 85.69 260 ALA A C 1
ATOM 1968 O O . ALA A 1 260 ? 4.583 1.494 -27.668 1.00 85.69 260 ALA A O 1
ATOM 1969 N N . HIS A 1 261 ? 3.791 -0.049 -26.246 1.00 80.88 261 HIS A N 1
ATOM 1970 C CA . HIS A 1 261 ? 4.091 -1.244 -27.039 1.00 80.88 261 HIS A CA 1
ATOM 1971 C C . HIS A 1 261 ? 2.906 -1.778 -27.864 1.00 80.88 261 HIS A C 1
ATOM 1973 O O . HIS A 1 261 ? 2.955 -2.915 -28.342 1.00 80.88 261 HIS A O 1
ATOM 1979 N N . ARG A 1 262 ? 1.840 -0.988 -28.058 1.00 80.12 262 ARG A N 1
ATOM 1980 C CA . ARG A 1 262 ? 0.611 -1.407 -28.762 1.00 80.12 262 ARG A CA 1
ATOM 1981 C C . ARG A 1 262 ? -0.034 -2.660 -28.149 1.00 80.12 262 ARG A C 1
ATOM 1983 O O . ARG A 1 262 ? -0.498 -3.534 -28.872 1.00 80.12 262 ARG A O 1
ATOM 1990 N N . PHE A 1 263 ? 0.012 -2.772 -26.824 1.00 76.25 263 PHE A N 1
ATOM 1991 C CA . PHE A 1 263 ? -0.540 -3.864 -26.010 1.00 76.25 263 PHE A CA 1
ATOM 1992 C C . PHE A 1 263 ? -0.013 -5.272 -26.322 1.00 76.25 263 PHE A C 1
ATOM 1994 O O . PHE A 1 263 ? -0.510 -6.245 -25.767 1.00 76.25 263 PHE A O 1
ATOM 2001 N N . ARG A 1 264 ? 1.048 -5.406 -27.129 1.00 66.81 264 ARG A N 1
ATOM 2002 C CA . ARG A 1 264 ? 1.643 -6.712 -27.477 1.00 66.81 264 ARG A CA 1
ATOM 2003 C C . ARG A 1 264 ? 2.256 -7.455 -26.286 1.00 66.81 264 ARG A C 1
ATOM 2005 O O . ARG A 1 264 ? 2.592 -8.625 -26.409 1.00 66.81 264 ARG A O 1
ATOM 2012 N N . ILE A 1 265 ? 2.438 -6.755 -25.170 1.00 66.38 265 ILE A N 1
ATOM 2013 C CA . ILE A 1 265 ? 3.168 -7.218 -23.989 1.00 66.38 265 ILE A CA 1
ATOM 2014 C C . ILE A 1 265 ? 2.316 -7.178 -22.710 1.00 66.38 265 ILE A C 1
ATOM 2016 O O . ILE A 1 265 ? 2.884 -7.111 -21.629 1.00 66.38 265 ILE A O 1
ATOM 2020 N N . ILE A 1 266 ? 0.976 -7.138 -22.794 1.00 73.50 266 ILE A N 1
ATOM 2021 C CA . ILE A 1 266 ? 0.112 -7.114 -21.596 1.00 73.50 266 ILE A CA 1
ATOM 2022 C C . ILE A 1 266 ? -0.968 -8.185 -21.657 1.00 73.50 266 ILE A C 1
ATOM 2024 O O . ILE A 1 266 ? -1.637 -8.365 -22.671 1.00 73.50 266 ILE A O 1
ATOM 2028 N N . ASN A 1 267 ? -1.191 -8.845 -20.519 1.00 79.88 267 ASN A N 1
ATOM 2029 C CA . ASN A 1 267 ? -2.309 -9.752 -20.320 1.00 79.88 267 ASN A CA 1
ATOM 2030 C C . ASN A 1 267 ? -3.525 -8.948 -19.841 1.00 79.88 267 ASN A C 1
ATOM 2032 O O . ASN A 1 267 ? -3.736 -8.765 -18.641 1.00 79.88 267 ASN A O 1
ATOM 2036 N N . LEU A 1 268 ? -4.316 -8.441 -20.790 1.00 81.94 268 LEU A N 1
ATOM 2037 C CA . LEU A 1 268 ? -5.503 -7.634 -20.486 1.00 81.94 268 LEU A CA 1
ATOM 2038 C C . LEU A 1 268 ? -6.574 -8.417 -19.714 1.00 81.94 268 LEU A C 1
ATOM 2040 O O . LEU A 1 268 ? -7.317 -7.821 -18.941 1.00 81.94 268 LEU A O 1
ATOM 2044 N N . LYS A 1 269 ? -6.630 -9.747 -19.867 1.00 84.75 269 LYS A N 1
ATOM 2045 C CA . LYS A 1 269 ? -7.544 -10.592 -19.089 1.00 84.75 269 LYS A CA 1
ATOM 2046 C C . LYS A 1 269 ? -7.203 -10.526 -17.599 1.00 84.75 269 LYS A C 1
ATOM 2048 O O . LYS A 1 269 ? -8.070 -10.198 -16.798 1.00 84.75 269 LYS A O 1
ATOM 2053 N N . TYR A 1 270 ? -5.937 -10.757 -17.252 1.00 81.94 270 TYR A N 1
ATOM 2054 C CA . TYR A 1 270 ? -5.474 -10.670 -15.864 1.00 81.94 270 TYR A CA 1
ATOM 2055 C C . TYR A 1 270 ? -5.636 -9.255 -15.290 1.00 81.94 270 TYR A C 1
ATOM 2057 O O . TYR A 1 270 ? -6.046 -9.091 -14.144 1.00 81.94 270 TYR A O 1
ATOM 2065 N N . PHE A 1 271 ? -5.365 -8.219 -16.094 1.00 84.94 271 PHE A N 1
ATOM 2066 C CA . PHE A 1 271 ? -5.621 -6.836 -15.686 1.00 84.94 271 PHE A CA 1
ATOM 2067 C C . PHE A 1 271 ? -7.098 -6.613 -15.326 1.00 84.94 271 PHE A C 1
ATOM 2069 O O . PHE A 1 271 ? -7.393 -6.089 -14.255 1.00 84.94 271 PHE A O 1
ATOM 2076 N N . ASN A 1 272 ? -8.028 -7.064 -16.171 1.00 87.44 272 ASN A N 1
ATOM 2077 C CA . ASN A 1 272 ? -9.460 -6.930 -15.907 1.00 87.44 272 ASN A CA 1
ATOM 2078 C C . ASN A 1 272 ? -9.891 -7.696 -14.648 1.00 87.44 272 ASN A C 1
ATOM 2080 O O . ASN A 1 272 ? -10.665 -7.167 -13.854 1.00 87.44 272 ASN A O 1
ATOM 2084 N N . GLU A 1 273 ? -9.364 -8.905 -14.429 1.00 87.81 273 GLU A N 1
ATOM 2085 C CA . GLU A 1 273 ? -9.602 -9.688 -13.207 1.00 87.81 273 GLU A CA 1
ATOM 2086 C C . GLU A 1 273 ? -9.125 -8.945 -11.949 1.00 87.81 273 GLU A C 1
ATOM 2088 O O . GLU A 1 273 ? -9.819 -8.945 -10.935 1.00 87.81 273 GLU A O 1
ATOM 2093 N N . LEU A 1 274 ? -7.984 -8.254 -12.025 1.00 87.25 274 LEU A N 1
ATOM 2094 C CA . LEU A 1 274 ? -7.438 -7.436 -10.940 1.00 87.25 274 LEU A CA 1
ATOM 2095 C C . LEU A 1 274 ? -8.316 -6.223 -10.622 1.00 87.25 274 LEU A C 1
ATOM 2097 O O . LEU A 1 274 ? -8.583 -5.952 -9.451 1.00 87.25 274 LEU A O 1
ATOM 2101 N N . ILE A 1 275 ? -8.801 -5.508 -11.641 1.00 90.19 275 ILE A N 1
ATOM 2102 C CA . ILE A 1 275 ? -9.704 -4.364 -11.440 1.00 90.19 275 ILE A CA 1
ATOM 2103 C C . ILE A 1 275 ? -11.051 -4.816 -10.878 1.00 90.19 275 ILE A C 1
ATOM 2105 O O . ILE A 1 275 ? -11.557 -4.206 -9.934 1.00 90.19 275 ILE A O 1
ATOM 2109 N N . LEU A 1 276 ? -11.608 -5.908 -11.403 1.00 91.06 276 LEU A N 1
ATOM 2110 C CA . LEU A 1 276 ? -12.835 -6.500 -10.874 1.00 91.06 276 LEU A CA 1
ATOM 2111 C C . LEU A 1 276 ? -12.651 -6.933 -9.418 1.00 91.06 276 LEU A C 1
ATOM 2113 O O . LEU A 1 276 ? -13.463 -6.565 -8.574 1.00 91.06 276 LEU A O 1
ATOM 2117 N N . GLY A 1 277 ? -11.562 -7.637 -9.101 1.00 91.38 277 GLY A N 1
ATOM 2118 C CA . GLY A 1 277 ? -11.231 -8.042 -7.735 1.00 91.38 277 GLY A CA 1
ATOM 2119 C C . GLY A 1 277 ? -11.088 -6.851 -6.786 1.00 91.38 277 GLY A C 1
ATOM 2120 O O . GLY A 1 277 ? -11.597 -6.886 -5.668 1.00 91.38 277 GLY A O 1
ATOM 2121 N N . PHE A 1 278 ? -10.481 -5.751 -7.239 1.00 92.81 278 PHE A N 1
ATOM 2122 C CA . PHE A 1 278 ? -10.404 -4.512 -6.467 1.00 92.81 278 PHE A CA 1
ATOM 2123 C C . PHE A 1 278 ? -11.788 -3.918 -6.174 1.00 92.81 278 PHE A C 1
ATOM 2125 O O . PHE A 1 278 ? -12.109 -3.690 -5.007 1.00 92.81 278 PHE A O 1
ATOM 2132 N N . ILE A 1 279 ? -12.630 -3.724 -7.192 1.00 94.00 279 ILE A N 1
ATOM 2133 C CA . ILE A 1 279 ? -13.977 -3.153 -7.027 1.00 94.00 279 ILE A CA 1
ATOM 2134 C C . ILE A 1 279 ? -14.835 -4.042 -6.119 1.00 94.00 279 ILE A C 1
ATOM 2136 O O . ILE A 1 279 ? -15.448 -3.556 -5.170 1.00 94.00 279 ILE A O 1
ATOM 2140 N N . VAL A 1 280 ? -14.826 -5.355 -6.362 1.00 94.00 280 VAL A N 1
ATOM 2141 C CA . VAL A 1 280 ? -15.554 -6.338 -5.551 1.00 94.00 280 VAL A CA 1
ATOM 2142 C C . VAL A 1 280 ? -15.076 -6.302 -4.099 1.00 94.00 280 VAL A C 1
ATOM 2144 O O . VAL A 1 280 ? -15.901 -6.265 -3.190 1.00 94.00 280 VAL A O 1
ATOM 2147 N N . SER A 1 281 ? -13.762 -6.228 -3.860 1.00 94.00 281 SER A N 1
ATOM 2148 C CA . SER A 1 281 ? -13.211 -6.159 -2.502 1.00 94.00 281 SER A CA 1
ATOM 2149 C C . SER A 1 281 ? -13.654 -4.907 -1.734 1.00 94.00 281 SER A C 1
ATOM 2151 O O . SER A 1 281 ? -13.892 -4.995 -0.531 1.00 94.00 281 SER A O 1
ATOM 2153 N N . ILE A 1 282 ? -13.831 -3.767 -2.417 1.00 95.19 282 ILE A N 1
ATOM 2154 C CA . ILE A 1 282 ? -14.358 -2.534 -1.816 1.00 95.19 282 ILE A CA 1
ATOM 2155 C C . ILE A 1 282 ? -15.822 -2.718 -1.428 1.00 95.19 282 ILE A C 1
ATOM 2157 O O . ILE A 1 282 ? -16.199 -2.423 -0.297 1.00 95.19 282 ILE A O 1
ATOM 2161 N N . ILE A 1 283 ? -16.647 -3.215 -2.352 1.00 96.50 283 ILE A N 1
ATOM 2162 C CA . ILE A 1 283 ? -18.087 -3.380 -2.118 1.00 96.50 283 ILE A CA 1
ATOM 2163 C C . ILE A 1 283 ? -18.321 -4.353 -0.961 1.00 96.50 283 ILE A C 1
ATOM 2165 O O . ILE A 1 283 ? -19.027 -4.023 -0.009 1.00 96.50 283 ILE A O 1
ATOM 2169 N N . ILE A 1 284 ? -17.686 -5.528 -1.008 1.00 96.50 284 ILE A N 1
ATOM 2170 C CA . ILE A 1 284 ? -17.818 -6.544 0.040 1.00 96.50 284 ILE A CA 1
ATOM 2171 C C . ILE A 1 284 ? -17.262 -6.010 1.364 1.00 96.50 284 ILE A C 1
ATOM 2173 O O . ILE A 1 284 ? -17.933 -6.132 2.384 1.00 96.50 284 ILE A O 1
ATOM 2177 N N . GLY A 1 285 ? -16.087 -5.372 1.359 1.00 97.25 285 GLY A N 1
ATOM 2178 C CA . GLY A 1 285 ? -15.492 -4.789 2.564 1.00 97.25 285 GLY A CA 1
ATOM 2179 C C . GLY A 1 285 ? -16.426 -3.789 3.241 1.00 97.25 285 GLY A C 1
ATOM 2180 O O . GLY A 1 285 ? -16.700 -3.915 4.432 1.00 97.25 285 GLY A O 1
ATOM 2181 N N . LEU A 1 286 ? -16.982 -2.847 2.476 1.00 97.50 286 LEU A N 1
ATOM 2182 C CA . LEU A 1 286 ? -17.918 -1.844 2.985 1.00 97.50 286 LEU A CA 1
ATOM 2183 C C . LEU A 1 286 ? -19.177 -2.483 3.577 1.00 97.50 286 LEU A C 1
ATOM 2185 O O . LEU A 1 286 ? -19.556 -2.156 4.701 1.00 97.50 286 LEU A O 1
ATOM 2189 N N . VAL A 1 287 ? -19.808 -3.408 2.848 1.00 97.75 287 VAL A N 1
ATOM 2190 C CA . VAL A 1 287 ? -21.054 -4.053 3.287 1.00 97.75 287 VAL A CA 1
ATOM 2191 C C . VAL A 1 287 ? -20.827 -4.902 4.536 1.00 97.75 287 VAL A C 1
ATOM 2193 O O . VAL A 1 287 ? -21.539 -4.738 5.524 1.00 97.75 287 VAL A O 1
ATOM 2196 N N . PHE A 1 288 ? -19.822 -5.780 4.537 1.00 97.38 288 PHE A N 1
ATOM 2197 C CA . PHE A 1 288 ? -19.561 -6.658 5.680 1.00 97.38 288 PHE A CA 1
ATOM 2198 C C . PHE A 1 288 ? -19.063 -5.886 6.901 1.00 97.38 288 PHE A C 1
ATOM 2200 O O . PHE A 1 288 ? -19.484 -6.192 8.015 1.00 97.38 288 PHE A O 1
ATOM 2207 N N . GLY A 1 289 ? -18.236 -4.854 6.705 1.00 97.25 289 GLY A N 1
ATOM 2208 C CA . GLY A 1 289 ? -17.833 -3.954 7.783 1.00 97.25 289 GLY A CA 1
ATOM 2209 C C . GLY A 1 289 ? -19.034 -3.277 8.446 1.00 97.25 289 GLY A C 1
ATOM 2210 O O . GLY A 1 289 ? -19.128 -3.257 9.672 1.00 97.25 289 GLY A O 1
ATOM 2211 N N . TYR A 1 290 ? -19.981 -2.781 7.643 1.00 97.75 290 TYR A N 1
ATOM 2212 C CA . TYR A 1 290 ? -21.215 -2.164 8.136 1.00 97.75 290 TYR A CA 1
ATOM 2213 C C . TYR A 1 290 ? -22.115 -3.157 8.883 1.00 97.75 290 TYR A C 1
ATOM 2215 O O . TYR A 1 290 ? -22.640 -2.844 9.949 1.00 97.75 290 TYR A O 1
ATOM 2223 N N . VAL A 1 291 ? -22.316 -4.355 8.330 1.00 97.00 291 VAL A N 1
ATOM 2224 C CA . VAL A 1 291 ? -23.223 -5.350 8.917 1.00 97.00 291 VAL A CA 1
ATOM 2225 C C . VAL A 1 291 ? -22.659 -5.905 10.223 1.00 97.00 291 VAL A C 1
ATOM 2227 O O . VAL A 1 291 ? -23.373 -5.942 11.220 1.00 97.00 291 VAL A O 1
ATOM 2230 N N . LEU A 1 292 ? -21.385 -6.303 10.262 1.00 94.75 292 LEU A N 1
ATOM 2231 C CA . LEU A 1 292 ? -20.827 -6.983 11.436 1.00 94.75 292 LEU A CA 1
ATOM 2232 C C . LEU A 1 292 ? -20.746 -6.087 12.671 1.00 94.75 292 LEU A C 1
ATOM 2234 O O . LEU A 1 292 ? -21.016 -6.561 13.768 1.00 94.75 292 LEU A O 1
ATOM 2238 N N . ILE A 1 293 ? -20.444 -4.796 12.515 1.00 93.38 293 ILE A N 1
ATOM 2239 C CA . ILE A 1 293 ? -20.397 -3.876 13.661 1.00 93.38 293 ILE A CA 1
ATOM 2240 C C . ILE A 1 293 ? -21.791 -3.590 14.253 1.00 93.38 293 ILE A C 1
ATOM 2242 O O . ILE A 1 293 ? -21.885 -3.076 15.355 1.00 93.38 293 ILE A O 1
ATOM 2246 N N . ARG A 1 294 ? -22.880 -3.869 13.520 1.00 90.75 294 ARG A N 1
ATOM 2247 C CA . ARG A 1 294 ? -24.259 -3.771 14.038 1.00 90.75 294 ARG A CA 1
ATOM 2248 C C . ARG A 1 294 ? -24.695 -5.021 14.794 1.00 90.75 294 ARG A C 1
ATOM 2250 O O . ARG A 1 294 ? -25.672 -4.961 15.532 1.00 90.75 294 ARG A O 1
ATOM 2257 N N . VAL A 1 295 ? -24.035 -6.145 14.527 1.00 89.50 295 VAL A N 1
ATOM 2258 C CA . VAL A 1 295 ? -24.337 -7.449 15.130 1.00 89.50 295 VAL A CA 1
ATOM 2259 C C . VAL A 1 295 ? -23.560 -7.649 16.436 1.00 89.50 295 VAL A C 1
ATOM 2261 O O . VAL A 1 295 ? -24.027 -8.383 17.303 1.00 89.50 295 VAL A O 1
ATOM 2264 N N . ILE A 1 296 ? -22.392 -7.013 16.562 1.00 83.50 296 ILE A N 1
ATOM 2265 C CA . ILE A 1 296 ? -21.540 -6.992 17.764 1.00 83.50 296 ILE A CA 1
ATOM 2266 C C . ILE A 1 296 ? -21.967 -5.842 18.677 1.00 83.50 296 ILE A C 1
ATOM 2268 O O . ILE A 1 296 ? -22.021 -6.072 19.905 1.00 83.50 296 ILE A O 1
#

InterPro domains:
  IPR001204 Phosphate transporter [PF01384] (21-288)
  IPR001204 Phosphate transporter [PTHR11101] (3-141)

pLDDT: mean 91.24, std 9.78, range [49.22, 98.81]

Foldseek 3Di:
DVVLLVLLLVLLLVLLLQLLQQCLQLLQLLLCLQVLDPPVVLLVLLLLLLLLLQVPQLCLLQLLQDDSLLSNLLSVLLVVLCVVCVVVVFQAQSLLLSVLLSQLLQVLVVHGRPCVVVLVVLVVPLLLVLLQQLLVQLLVVVVVVVVDPVVLNVLSVLLSVLSNLLSNLCSSAVLSSSCSSSVVDPVSSVSSSVSSSNSNVPRNVVNSCCSSVVQANRRSSLSNSLSVSLSVSSNVCSNNSHHDRSNSSSLSSSNSNVVNVVVPRGDVVSNVSNVVSSVVSSVSSSNSSNVVSVVD